Protein AF-A0A7Y2YI09-F1 (afdb_monomer_lite)

Sequence (186 aa):
EEIEKLNAEQFFNEHELETIDKLSNLILPPNENGGPTEAGVPDFVEFMAKDIPELQTTLRGGLMWLDHKSNTDFGTEFKVTEEASQKEILDTIAFYDTEIPMDDHPLEVQFFNLMRNLTLTGYYTSKVGIKDLGYQGNMPNIWDGVPQEVLDQHGMAYEEEWLAKCVDQSQRAVIAEWDENGNLLT

Secondary structure (DSSP, 8-state):
-HHHHHHH---S-HHHHHHHHHHHHHHS--BTTB-TTTTTHHHHHHHHHHH-TTHHHHHHHHHHHHHHHHHHHHSS-GGGS-HHHHHHHHHTTS---TTS-GGGS-HHHHHHHHHHHHHHHHHHHSHHHHHHTT---S------SS-HHHHHHTT----HHHHTTS--TTTTTSPP-B-TTS-B--

pLDDT: mean 93.96, std 6.51, range [68.06, 98.81]

Radius of gyration: 26.67 Å; chains: 1; bounding box: 58×48×64 Å

Structure (mmCIF, N/CA/C/O backbone):
data_AF-A0A7Y2YI09-F1
#
_entry.id   AF-A0A7Y2YI09-F1
#
loop_
_atom_site.group_PDB
_atom_site.id
_atom_site.type_symbol
_atom_site.label_atom_id
_atom_site.label_alt_id
_atom_site.label_comp_id
_atom_site.label_asym_id
_atom_site.label_entity_id
_atom_site.label_seq_id
_atom_site.pdbx_PDB_ins_code
_atom_site.Cartn_x
_atom_site.Cartn_y
_atom_site.Cartn_z
_atom_site.occupancy
_atom_site.B_iso_or_equiv
_atom_site.auth_seq_id
_atom_site.auth_comp_id
_atom_site.auth_asym_id
_atom_site.auth_atom_id
_atom_site.pdbx_PDB_model_num
ATOM 1 N N . GLU A 1 1 ? 5.929 -24.388 -2.609 1.00 79.44 1 GLU A N 1
ATOM 2 C CA . GLU A 1 1 ? 5.686 -24.833 -1.226 1.00 79.44 1 GLU A CA 1
ATOM 3 C C . GLU A 1 1 ? 5.307 -23.683 -0.293 1.00 79.44 1 GLU A C 1
ATOM 5 O O . GLU A 1 1 ? 4.140 -23.586 0.052 1.00 79.44 1 GLU A O 1
ATOM 10 N N . GLU A 1 2 ? 6.214 -22.771 0.073 1.00 84.56 2 GLU A N 1
ATOM 11 C CA . GLU A 1 2 ? 5.904 -21.706 1.053 1.00 84.56 2 GLU A CA 1
ATOM 12 C C . GLU A 1 2 ? 4.864 -20.685 0.554 1.00 84.56 2 GLU A C 1
ATOM 14 O O . GLU A 1 2 ? 3.859 -20.454 1.219 1.00 84.56 2 GLU A O 1
ATOM 19 N N . ILE A 1 3 ? 5.012 -20.182 -0.676 1.00 86.94 3 ILE A N 1
ATOM 20 C CA . ILE A 1 3 ? 4.024 -19.283 -1.308 1.00 86.94 3 ILE A CA 1
ATOM 21 C C . ILE A 1 3 ? 2.645 -19.952 -1.441 1.00 86.94 3 ILE A C 1
ATOM 23 O O . ILE A 1 3 ? 1.616 -19.321 -1.221 1.00 86.94 3 ILE A O 1
ATOM 27 N N . GLU A 1 4 ? 2.604 -21.241 -1.787 1.00 89.12 4 GLU A N 1
ATOM 28 C CA . GLU A 1 4 ? 1.342 -21.985 -1.919 1.00 89.12 4 GLU A CA 1
ATOM 29 C C . GLU A 1 4 ? 0.636 -22.125 -0.571 1.00 89.12 4 GLU A C 1
ATOM 31 O O . GLU A 1 4 ? -0.587 -22.028 -0.510 1.00 89.12 4 GLU A O 1
ATOM 36 N N . LYS A 1 5 ? 1.405 -22.300 0.510 1.00 88.56 5 LYS A N 1
ATOM 37 C CA . LYS A 1 5 ? 0.875 -22.328 1.870 1.00 88.56 5 LYS A CA 1
ATOM 38 C C . LYS A 1 5 ? 0.266 -20.978 2.255 1.00 88.56 5 LYS A C 1
ATOM 40 O O . LYS A 1 5 ? -0.875 -20.950 2.701 1.00 88.56 5 LYS A O 1
ATOM 45 N N . LEU A 1 6 ? 0.976 -19.872 2.020 1.00 88.38 6 LEU A N 1
ATOM 46 C CA . LEU A 1 6 ? 0.465 -18.525 2.311 1.00 88.38 6 LEU A CA 1
ATOM 47 C C . LEU A 1 6 ? -0.800 -18.200 1.501 1.00 88.38 6 LEU A C 1
ATOM 49 O O . LEU A 1 6 ? -1.733 -17.592 2.018 1.00 88.38 6 LEU A O 1
ATOM 53 N N . ASN A 1 7 ? -0.872 -18.645 0.246 1.00 88.12 7 ASN A N 1
ATOM 54 C CA . ASN A 1 7 ? -2.056 -18.449 -0.594 1.00 88.12 7 ASN A CA 1
ATOM 55 C C . ASN A 1 7 ? -3.259 -19.310 -0.175 1.00 88.12 7 ASN A C 1
ATOM 57 O O . ASN A 1 7 ? -4.384 -18.988 -0.546 1.00 88.12 7 ASN A O 1
ATOM 61 N N . ALA A 1 8 ? -3.043 -20.394 0.576 1.00 90.62 8 ALA A N 1
ATOM 62 C CA . ALA A 1 8 ? -4.117 -21.242 1.093 1.00 90.62 8 ALA A CA 1
ATOM 63 C C . ALA A 1 8 ? -4.739 -20.705 2.394 1.00 90.62 8 ALA A C 1
ATOM 65 O O . ALA A 1 8 ? -5.827 -21.137 2.780 1.00 90.62 8 ALA A O 1
ATOM 66 N N . GLU A 1 9 ? -4.054 -19.789 3.075 1.00 91.50 9 GLU A N 1
ATOM 67 C CA . GLU A 1 9 ? -4.516 -19.149 4.302 1.00 91.50 9 GLU A CA 1
ATOM 68 C C . GLU A 1 9 ? -5.149 -17.785 3.984 1.00 91.50 9 GLU A C 1
ATOM 70 O O . GLU A 1 9 ? -4.694 -17.065 3.092 1.00 91.50 9 GLU A O 1
ATOM 75 N N . GLN A 1 10 ? -6.196 -17.429 4.730 1.00 95.25 10 GLN A N 1
ATOM 76 C CA . GLN A 1 10 ? -6.829 -16.113 4.680 1.00 95.25 10 GLN A CA 1
ATOM 77 C C . GLN A 1 10 ? -6.668 -15.449 6.044 1.00 95.25 10 GLN A C 1
ATOM 79 O O . GLN A 1 10 ? -7.155 -15.975 7.050 1.00 95.25 10 GLN A O 1
ATOM 84 N N . PHE A 1 11 ? -5.973 -14.315 6.078 1.00 97.62 11 PHE A N 1
ATOM 85 C CA . PHE A 1 11 ? -5.784 -13.550 7.298 1.00 97.62 11 PHE A CA 1
ATOM 86 C C . PHE A 1 11 ? -6.918 -12.546 7.488 1.00 97.62 11 PHE A C 1
ATOM 88 O O . PHE A 1 11 ? -7.591 -12.618 8.516 1.00 97.62 11 PHE A O 1
ATOM 95 N N . PHE A 1 12 ? -7.155 -11.648 6.529 1.00 98.31 12 PHE A N 1
ATOM 96 C CA . PHE A 1 12 ? -8.224 -10.652 6.589 1.00 98.31 12 PHE A CA 1
ATOM 97 C C . PHE A 1 12 ? -9.568 -11.210 6.116 1.00 98.31 12 PHE A C 1
ATOM 99 O O . PHE A 1 12 ? -9.657 -11.934 5.123 1.00 98.31 12 PHE A O 1
ATOM 106 N N . ASN A 1 13 ? -10.644 -10.846 6.808 1.00 98.00 13 ASN A N 1
ATOM 107 C CA . ASN A 1 13 ? -12.002 -11.129 6.349 1.00 98.00 13 ASN A CA 1
ATOM 108 C C . ASN A 1 13 ? -12.451 -10.149 5.243 1.00 98.00 13 ASN A C 1
ATOM 110 O O . ASN A 1 13 ? -11.777 -9.164 4.955 1.00 98.00 13 ASN A O 1
ATOM 114 N N . GLU A 1 14 ? -13.609 -10.411 4.632 1.00 98.00 14 GLU A N 1
ATOM 115 C CA . GLU A 1 14 ? -14.155 -9.594 3.535 1.00 98.00 14 GLU A CA 1
ATOM 116 C C . GLU A 1 14 ? -14.319 -8.115 3.912 1.00 98.00 14 GLU A C 1
ATOM 118 O O . GLU A 1 14 ? -13.914 -7.237 3.157 1.00 98.00 14 GLU A O 1
ATOM 123 N N . HIS A 1 15 ? -14.830 -7.824 5.112 1.00 98.19 15 HIS A N 1
ATOM 124 C CA . HIS A 1 15 ? -14.961 -6.448 5.582 1.00 98.19 15 HIS A CA 1
ATOM 125 C C . HIS A 1 15 ? -13.585 -5.774 5.723 1.00 98.19 15 HIS A C 1
ATOM 127 O O . HIS A 1 15 ? -13.420 -4.638 5.287 1.00 98.19 15 HIS A O 1
ATOM 133 N N . GLU A 1 16 ? -12.600 -6.461 6.310 1.00 98.69 16 GLU A N 1
ATOM 134 C CA . GLU A 1 16 ? -11.238 -5.938 6.482 1.00 98.69 16 GLU A CA 1
ATOM 135 C C . GLU A 1 16 ? -10.578 -5.632 5.125 1.00 98.69 16 GLU A C 1
ATOM 137 O O . GLU A 1 16 ? -9.974 -4.572 4.972 1.00 98.69 16 GLU A O 1
ATOM 142 N N . LEU A 1 17 ? -10.745 -6.508 4.126 1.00 98.62 17 LEU A N 1
ATOM 143 C CA . LEU A 1 17 ? -10.217 -6.309 2.771 1.00 98.62 17 LEU A CA 1
ATOM 144 C C . LEU A 1 17 ? -10.867 -5.118 2.054 1.00 98.62 17 LEU A C 1
ATOM 146 O O . LEU A 1 17 ? -10.164 -4.322 1.436 1.00 98.62 17 LEU A O 1
ATOM 150 N N . GLU A 1 18 ? -12.184 -4.948 2.172 1.00 98.62 18 GLU A N 1
ATOM 151 C CA . GLU A 1 18 ? -12.886 -3.781 1.620 1.00 98.62 18 GLU A CA 1
ATOM 152 C C . GLU A 1 18 ? -12.456 -2.473 2.302 1.00 98.62 18 GLU A C 1
ATOM 154 O O . GLU A 1 18 ? -12.296 -1.441 1.647 1.00 98.62 18 GLU A O 1
ATOM 159 N N . THR A 1 19 ? -12.237 -2.505 3.619 1.00 98.75 19 THR A N 1
ATOM 160 C CA . THR A 1 19 ? -11.718 -1.354 4.367 1.00 98.75 19 THR A CA 1
ATOM 161 C C . THR A 1 19 ? -10.284 -1.023 3.946 1.00 98.75 19 THR A C 1
ATOM 163 O O . THR A 1 19 ? -9.972 0.154 3.764 1.00 98.75 19 THR A O 1
ATOM 166 N N . ILE A 1 20 ? -9.428 -2.031 3.730 1.00 98.81 20 ILE A N 1
ATOM 167 C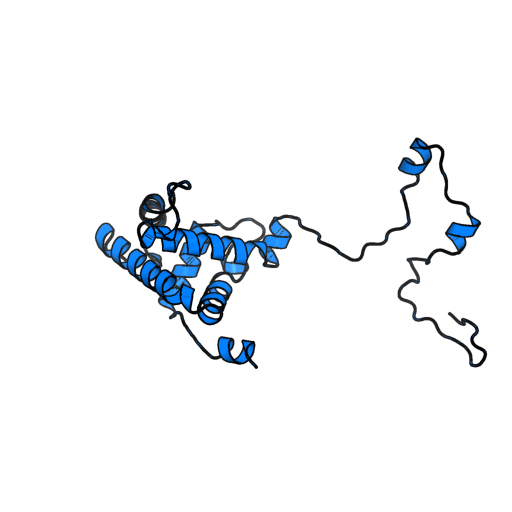 CA . ILE A 1 20 ? -8.074 -1.853 3.180 1.00 98.81 20 ILE A CA 1
ATOM 168 C C . ILE A 1 20 ? -8.141 -1.214 1.792 1.00 98.81 20 ILE A C 1
ATOM 170 O O . ILE A 1 20 ? -7.451 -0.227 1.557 1.00 98.81 20 ILE A O 1
ATOM 174 N N . ASP A 1 21 ? -8.991 -1.721 0.897 1.00 98.75 21 ASP A N 1
ATOM 175 C CA . ASP A 1 21 ? -9.167 -1.170 -0.448 1.00 98.75 21 ASP A CA 1
ATOM 176 C C . ASP A 1 21 ? -9.571 0.309 -0.405 1.00 98.75 21 ASP A C 1
ATOM 178 O O . ASP A 1 21 ? -8.913 1.169 -1.004 1.00 98.75 21 ASP A O 1
ATOM 182 N N . LYS A 1 22 ? -10.589 0.641 0.396 1.00 98.62 22 LYS A N 1
ATOM 183 C CA . LYS A 1 22 ? -11.033 2.025 0.573 1.00 98.62 22 LYS A CA 1
ATOM 184 C C . LYS A 1 22 ? -9.926 2.908 1.153 1.00 98.62 22 LYS A C 1
ATOM 186 O O . LYS A 1 22 ? -9.683 3.997 0.633 1.00 98.62 22 LYS A O 1
ATOM 191 N N . LEU A 1 23 ? -9.240 2.445 2.200 1.00 98.75 23 LEU A N 1
ATOM 192 C CA . LEU A 1 23 ? -8.158 3.177 2.859 1.00 98.75 23 LEU A CA 1
ATOM 193 C C . LEU A 1 23 ? -6.981 3.426 1.911 1.00 98.75 23 LEU A C 1
ATOM 195 O O . LEU A 1 23 ? -6.474 4.546 1.847 1.00 98.75 23 LEU A O 1
ATOM 199 N N . SER A 1 24 ? -6.566 2.420 1.144 1.00 98.75 24 SER A N 1
ATOM 200 C CA . SER A 1 24 ? -5.474 2.550 0.184 1.00 98.75 24 SER A CA 1
ATOM 201 C C . SER A 1 24 ? -5.788 3.605 -0.879 1.00 98.75 24 SER A C 1
ATOM 203 O O . SER A 1 24 ? -4.934 4.446 -1.151 1.00 98.75 24 SER A O 1
ATOM 205 N N . ASN A 1 25 ? -7.018 3.648 -1.402 1.00 98.56 25 ASN A N 1
ATOM 206 C CA . ASN A 1 25 ? -7.451 4.689 -2.346 1.00 98.56 25 ASN A CA 1
ATOM 207 C C . ASN A 1 25 ? -7.532 6.094 -1.729 1.00 98.56 25 ASN A C 1
ATOM 209 O O . ASN A 1 25 ? -7.373 7.083 -2.439 1.00 98.56 25 ASN A O 1
ATOM 213 N N . LEU A 1 26 ? -7.772 6.216 -0.421 1.00 98.38 26 LEU A N 1
ATOM 214 C CA . LEU A 1 26 ? -7.704 7.510 0.270 1.00 98.38 26 LEU A CA 1
ATOM 215 C C . LEU A 1 26 ? -6.255 7.974 0.464 1.00 98.38 26 LEU A C 1
ATOM 217 O O . LEU A 1 26 ? -5.974 9.165 0.346 1.00 98.38 26 LEU A O 1
ATOM 221 N N . ILE A 1 27 ? -5.343 7.038 0.745 1.00 98.38 27 ILE A N 1
ATOM 222 C CA . ILE A 1 27 ? -3.905 7.303 0.891 1.00 98.38 27 ILE A CA 1
ATOM 223 C C . ILE A 1 27 ? -3.288 7.713 -0.451 1.00 98.38 27 ILE A C 1
ATOM 225 O O . ILE A 1 27 ? -2.501 8.660 -0.503 1.00 98.38 27 ILE A O 1
ATOM 229 N N . LEU A 1 28 ? -3.631 7.000 -1.524 1.00 98.06 28 LEU A N 1
ATOM 230 C CA . LEU A 1 28 ? -3.173 7.267 -2.882 1.00 98.06 28 LEU A CA 1
ATOM 231 C C . LEU A 1 28 ? -4.379 7.267 -3.837 1.00 98.06 28 LEU A C 1
ATOM 233 O O . LEU A 1 28 ? -4.767 6.203 -4.324 1.00 98.06 28 LEU A O 1
ATOM 237 N N . PRO A 1 29 ? -4.973 8.444 -4.110 1.00 97.50 29 PRO A N 1
ATOM 238 C CA . PRO A 1 29 ? -6.104 8.557 -5.024 1.00 97.50 29 PRO A CA 1
ATOM 239 C C . PRO A 1 29 ? -5.779 8.035 -6.434 1.00 97.50 29 PRO A C 1
ATOM 241 O O . PRO A 1 29 ? -4.702 8.349 -6.951 1.00 97.50 29 PRO A O 1
ATOM 244 N N . PRO A 1 30 ? -6.700 7.293 -7.081 1.00 96.44 30 PRO A N 1
ATOM 245 C CA . PRO A 1 30 ? -6.527 6.829 -8.455 1.00 96.44 30 PRO A CA 1
ATOM 246 C C . PRO A 1 30 ? -6.284 7.963 -9.449 1.00 96.44 30 PRO A C 1
ATOM 248 O O . PRO A 1 30 ? -6.833 9.062 -9.320 1.00 96.44 30 PRO A O 1
ATOM 251 N N . ASN A 1 31 ? -5.520 7.663 -10.495 1.00 95.19 31 ASN A N 1
ATOM 252 C CA . ASN A 1 31 ? -5.292 8.559 -11.622 1.00 95.19 31 ASN A CA 1
ATOM 253 C C . ASN A 1 31 ? -5.616 7.870 -12.962 1.00 95.19 31 ASN A C 1
ATOM 255 O O . ASN A 1 31 ? -6.251 6.818 -13.005 1.00 95.19 31 ASN A O 1
ATOM 259 N N . GLU A 1 32 ? -5.206 8.473 -14.081 1.00 95.62 32 GLU A N 1
ATOM 260 C CA . GLU A 1 32 ? -5.457 7.940 -15.428 1.00 95.62 32 GLU A CA 1
ATOM 261 C C . GLU A 1 32 ? -4.815 6.568 -15.706 1.00 95.62 32 GLU A C 1
ATOM 263 O O . GLU A 1 32 ? -5.266 5.843 -16.596 1.00 95.62 32 GLU A O 1
ATOM 268 N N . ASN A 1 33 ? -3.774 6.195 -14.958 1.00 93.81 33 ASN A N 1
ATOM 269 C CA . ASN A 1 33 ? -3.105 4.902 -15.065 1.00 93.81 33 ASN A CA 1
ATOM 270 C C . ASN A 1 33 ? -3.762 3.819 -14.199 1.00 93.81 33 ASN A C 1
ATOM 272 O O . ASN A 1 33 ? -3.581 2.638 -14.503 1.00 93.81 33 ASN A O 1
ATOM 276 N N . GLY A 1 34 ? -4.539 4.216 -13.189 1.00 96.56 34 GLY A N 1
ATOM 277 C CA . GLY A 1 34 ? -5.197 3.358 -12.205 1.00 96.56 34 GLY A CA 1
ATOM 278 C C . GLY A 1 34 ? -4.942 3.843 -10.777 1.00 96.56 34 GLY A C 1
ATOM 279 O O . GLY A 1 34 ? -4.316 4.880 -10.560 1.00 96.56 34 GLY A O 1
ATOM 280 N N . GLY A 1 35 ? -5.439 3.101 -9.794 1.00 97.75 35 GLY A N 1
ATOM 281 C CA . GLY A 1 35 ? -5.188 3.328 -8.378 1.00 97.75 35 GLY A CA 1
ATOM 282 C C . GLY A 1 35 ? -4.726 2.062 -7.652 1.00 97.75 35 GLY A C 1
ATOM 283 O O . GLY A 1 35 ? -4.385 1.052 -8.277 1.00 97.75 35 GLY A O 1
ATOM 284 N N . PRO A 1 36 ? -4.685 2.108 -6.311 1.00 98.50 36 PRO A N 1
ATOM 285 C CA . PRO A 1 36 ? -4.320 0.972 -5.469 1.00 98.50 36 PRO A CA 1
ATOM 286 C C . PRO A 1 36 ? -5.153 -0.291 -5.715 1.00 98.50 36 PRO A C 1
ATOM 288 O O . PRO A 1 36 ? -4.595 -1.389 -5.697 1.00 98.50 36 PRO A O 1
ATOM 291 N N . THR A 1 37 ? -6.451 -0.152 -6.000 1.00 98.12 37 THR A N 1
ATOM 292 C CA . THR A 1 37 ? -7.326 -1.290 -6.324 1.00 98.12 37 THR A CA 1
ATOM 293 C C . THR A 1 37 ? -6.860 -1.999 -7.591 1.00 98.12 37 THR A C 1
ATOM 295 O O . THR A 1 37 ? -6.604 -3.200 -7.572 1.00 98.12 37 THR A O 1
ATOM 298 N N . GLU A 1 38 ? -6.677 -1.265 -8.693 1.00 98.19 38 GLU A N 1
ATOM 299 C CA . GLU A 1 38 ? -6.223 -1.836 -9.967 1.00 98.19 38 GLU A CA 1
ATOM 300 C C . GLU A 1 38 ? -4.790 -2.377 -9.886 1.00 98.19 38 GLU A C 1
ATOM 302 O O . GLU A 1 38 ? -4.419 -3.281 -10.637 1.00 98.19 38 GLU A O 1
ATOM 307 N N . ALA A 1 39 ? -3.983 -1.832 -8.974 1.00 98.19 39 ALA A N 1
ATOM 308 C CA . ALA A 1 39 ? -2.639 -2.307 -8.676 1.00 98.19 39 ALA A CA 1
ATOM 309 C C . ALA A 1 39 ? -2.608 -3.601 -7.837 1.00 98.19 39 ALA A C 1
ATOM 311 O O . ALA A 1 39 ? -1.532 -4.183 -7.691 1.00 98.19 39 ALA A O 1
ATOM 312 N N . GLY A 1 40 ? -3.745 -4.064 -7.302 1.00 98.31 40 GLY A N 1
ATOM 313 C CA . GLY A 1 40 ? -3.819 -5.254 -6.446 1.00 98.31 40 GLY A CA 1
ATOM 314 C C . GLY A 1 40 ? -3.264 -5.029 -5.036 1.00 98.31 40 GLY A C 1
ATOM 315 O O . GLY A 1 40 ? -2.773 -5.964 -4.406 1.00 98.31 40 GLY A O 1
ATOM 316 N N . VAL A 1 41 ? -3.307 -3.791 -4.534 1.00 98.69 41 VAL A N 1
ATOM 317 C CA . VAL A 1 41 ? -2.783 -3.447 -3.202 1.00 98.69 41 VAL A CA 1
ATOM 318 C C . VAL A 1 41 ? -3.475 -4.211 -2.063 1.00 98.69 41 VAL A C 1
ATOM 320 O O . VAL A 1 41 ? -2.750 -4.664 -1.179 1.00 98.69 41 VAL A O 1
ATOM 323 N N . PRO A 1 42 ? -4.809 -4.420 -2.043 1.00 98.38 42 PRO A N 1
ATOM 324 C CA . PRO A 1 42 ? -5.445 -5.190 -0.969 1.00 98.38 42 PRO A CA 1
ATOM 325 C C . PRO A 1 42 ? -4.908 -6.622 -0.862 1.00 98.38 42 PRO A C 1
ATOM 327 O O . PRO A 1 42 ? -4.547 -7.067 0.228 1.00 98.38 42 PRO A O 1
ATOM 330 N N . ASP A 1 43 ? -4.754 -7.302 -2.001 1.00 97.81 43 ASP A N 1
ATOM 331 C CA . ASP A 1 43 ? -4.189 -8.654 -2.067 1.00 97.81 43 ASP A CA 1
ATOM 332 C C . ASP A 1 43 ? -2.718 -8.670 -1.634 1.00 97.81 43 ASP A C 1
ATOM 334 O O . ASP A 1 43 ? -2.271 -9.588 -0.946 1.00 97.81 43 ASP A O 1
ATOM 338 N N . PHE A 1 44 ? -1.960 -7.631 -1.997 1.00 98.38 44 PHE A N 1
ATOM 339 C CA . PHE A 1 44 ? -0.588 -7.450 -1.532 1.00 98.38 44 PHE A CA 1
ATOM 340 C C . PHE A 1 44 ? -0.520 -7.281 -0.008 1.00 98.38 44 PHE A C 1
ATOM 342 O O . PHE A 1 44 ? 0.300 -7.928 0.636 1.00 98.38 44 PHE A O 1
ATOM 349 N N . VAL A 1 45 ? -1.387 -6.463 0.595 1.00 98.62 45 VAL A N 1
ATOM 350 C CA . VAL A 1 45 ? -1.432 -6.268 2.056 1.00 98.62 45 VAL A CA 1
ATOM 351 C C . VAL A 1 45 ? -1.794 -7.572 2.775 1.00 98.62 45 VAL A C 1
ATOM 353 O O . VAL A 1 45 ? -1.145 -7.921 3.760 1.00 98.62 45 VAL A O 1
ATOM 356 N N . GLU A 1 46 ? -2.773 -8.321 2.262 1.00 98.31 46 GLU A N 1
ATOM 357 C CA . GLU A 1 46 ? -3.127 -9.665 2.742 1.00 98.31 46 GLU A CA 1
ATOM 358 C C . GLU A 1 46 ? -1.935 -10.625 2.663 1.00 98.31 46 GLU A C 1
ATOM 360 O O . GLU A 1 46 ? -1.629 -11.322 3.631 1.00 98.31 46 GLU A O 1
ATOM 365 N N . PHE A 1 47 ? -1.218 -10.642 1.538 1.00 97.69 47 PHE A N 1
ATOM 366 C CA . PHE A 1 47 ? -0.010 -11.449 1.387 1.00 97.69 47 PHE A CA 1
ATOM 367 C C . PHE A 1 47 ? 1.062 -11.061 2.415 1.00 97.69 47 PHE A C 1
ATOM 369 O O . PHE A 1 47 ? 1.572 -11.931 3.119 1.00 97.69 47 PHE A O 1
ATOM 376 N N . MET A 1 48 ? 1.358 -9.766 2.559 1.00 98.00 48 MET A N 1
ATOM 377 C CA . MET A 1 48 ? 2.379 -9.270 3.487 1.00 98.00 48 MET A CA 1
ATOM 378 C C . MET A 1 48 ? 2.040 -9.567 4.950 1.00 98.00 48 MET A C 1
ATOM 380 O O . MET A 1 48 ? 2.934 -9.886 5.728 1.00 98.00 48 MET A O 1
ATOM 384 N N . ALA A 1 49 ? 0.762 -9.511 5.335 1.00 97.88 49 ALA A N 1
ATOM 385 C CA . ALA A 1 49 ? 0.329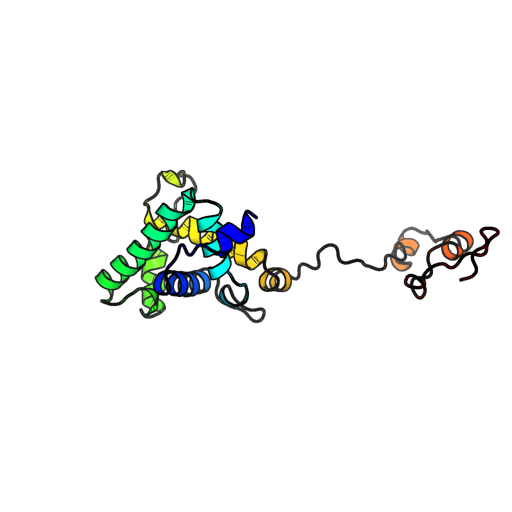 -9.877 6.683 1.00 97.88 49 ALA A CA 1
ATOM 386 C C . ALA A 1 49 ? 0.547 -11.369 6.990 1.00 97.88 49 ALA A C 1
ATOM 388 O O . ALA A 1 49 ? 0.734 -11.742 8.149 1.00 97.88 49 ALA A O 1
ATOM 389 N N . LYS A 1 50 ? 0.524 -12.235 5.972 1.00 97.00 50 LYS A N 1
ATOM 390 C CA . LYS A 1 50 ? 0.797 -13.671 6.119 1.00 97.00 50 LYS A CA 1
ATOM 391 C C . LYS A 1 50 ? 2.291 -13.982 6.088 1.00 97.00 50 LYS A C 1
ATOM 393 O O . LYS A 1 50 ? 2.746 -14.807 6.874 1.00 97.00 50 LYS A O 1
ATOM 398 N N . ASP A 1 51 ? 3.032 -13.318 5.205 1.00 96.94 51 ASP A N 1
ATOM 399 C CA . ASP A 1 51 ? 4.481 -13.489 5.049 1.00 96.94 51 ASP A CA 1
ATOM 400 C C . ASP A 1 51 ? 5.268 -12.910 6.239 1.00 96.94 51 ASP A C 1
ATOM 402 O O . ASP A 1 51 ? 6.277 -13.473 6.654 1.00 96.94 51 ASP A O 1
ATOM 406 N N . ILE A 1 52 ? 4.764 -11.826 6.845 1.00 96.88 52 ILE A N 1
ATOM 407 C CA . ILE A 1 52 ? 5.362 -11.159 8.010 1.00 96.88 52 ILE A CA 1
ATOM 408 C C . ILE A 1 52 ? 4.328 -11.092 9.150 1.00 96.88 52 ILE A C 1
ATOM 410 O O . ILE A 1 52 ? 3.646 -10.072 9.323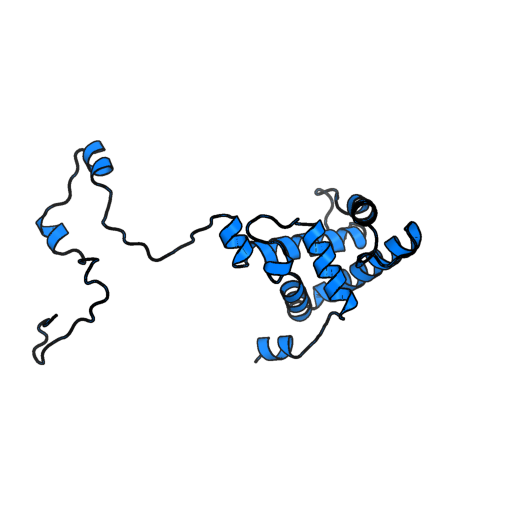 1.00 96.88 52 ILE A O 1
ATOM 414 N N . PRO A 1 53 ? 4.179 -12.170 9.947 1.00 96.25 53 PRO A N 1
ATOM 415 C CA . PRO A 1 53 ? 3.172 -12.256 11.006 1.00 96.25 53 PRO A CA 1
ATOM 416 C C . PRO A 1 53 ? 3.249 -11.139 12.056 1.00 96.25 53 PRO A C 1
ATOM 418 O O . PRO A 1 53 ? 2.244 -10.812 12.684 1.00 96.25 53 PRO A O 1
ATOM 421 N N . GLU A 1 54 ? 4.410 -10.512 12.246 1.00 97.75 54 GLU A N 1
ATOM 422 C CA . GLU A 1 54 ? 4.600 -9.382 13.159 1.00 97.75 54 GLU A CA 1
ATOM 423 C C . GLU A 1 54 ? 3.725 -8.171 12.789 1.00 97.75 54 GLU A C 1
ATOM 425 O O . GLU A 1 54 ? 3.335 -7.402 13.669 1.00 97.75 54 GLU A O 1
ATOM 430 N N . LEU A 1 55 ? 3.352 -8.023 11.511 1.00 98.12 55 LEU A N 1
ATOM 431 C CA . LEU A 1 55 ? 2.488 -6.936 11.039 1.00 98.12 55 LEU A CA 1
ATOM 432 C C . LEU A 1 55 ? 1.017 -7.130 11.437 1.00 98.12 55 LEU A C 1
ATOM 434 O O . LEU A 1 55 ? 0.267 -6.157 11.535 1.00 98.12 55 LEU A O 1
ATOM 438 N N . GLN A 1 56 ? 0.593 -8.374 11.680 1.00 98.19 56 GLN A N 1
ATOM 439 C CA . GLN A 1 56 ? -0.814 -8.753 11.855 1.00 98.19 56 GLN A CA 1
ATOM 440 C C . GLN A 1 56 ? -1.511 -7.984 12.977 1.00 98.19 56 GLN A C 1
ATOM 442 O O . GLN A 1 56 ? -2.647 -7.534 12.810 1.00 98.19 56 GLN A O 1
ATOM 447 N N . THR A 1 57 ? -0.830 -7.823 14.116 1.00 98.19 57 THR A N 1
ATOM 448 C CA . THR A 1 57 ? -1.392 -7.148 15.295 1.00 98.19 57 THR A CA 1
ATOM 449 C C . THR A 1 57 ? -1.683 -5.680 14.998 1.00 98.19 57 THR A C 1
ATOM 451 O O . THR A 1 57 ? -2.785 -5.207 15.271 1.00 98.19 57 THR A O 1
ATOM 454 N N . THR A 1 58 ? -0.723 -4.976 14.396 1.00 98.50 58 THR A N 1
ATOM 455 C CA . THR A 1 58 ? -0.857 -3.556 14.050 1.00 98.50 58 THR A CA 1
ATOM 456 C C . THR A 1 58 ? -1.923 -3.346 12.979 1.00 98.50 58 THR A C 1
ATOM 458 O O . THR A 1 58 ? -2.762 -2.457 13.119 1.00 98.50 58 THR A O 1
ATOM 461 N N . LEU A 1 59 ? -1.946 -4.192 11.943 1.00 98.69 59 LEU A N 1
ATOM 462 C CA . LEU A 1 59 ? -2.920 -4.095 10.854 1.00 98.69 59 LEU A CA 1
ATOM 463 C C . LEU A 1 59 ? -4.353 -4.318 11.347 1.00 98.69 59 LEU A C 1
ATOM 465 O O . LEU A 1 59 ? -5.204 -3.447 11.174 1.00 98.69 59 LEU A O 1
ATOM 469 N N . ARG A 1 60 ? -4.627 -5.444 12.017 1.00 98.44 60 ARG A N 1
ATOM 470 C CA . ARG A 1 60 ? -5.978 -5.736 12.518 1.00 98.44 60 ARG A CA 1
ATOM 471 C C . ARG A 1 60 ? -6.412 -4.749 13.600 1.00 98.44 60 ARG A C 1
ATOM 473 O O . ARG A 1 60 ? -7.554 -4.297 13.586 1.00 98.44 60 ARG A O 1
ATOM 480 N N . GLY A 1 61 ? -5.508 -4.389 14.513 1.00 98.56 61 GLY A N 1
ATOM 481 C CA . GLY A 1 61 ? -5.791 -3.412 15.563 1.00 98.56 61 GLY A CA 1
ATOM 482 C C . GLY A 1 61 ? -6.200 -2.050 15.001 1.00 98.56 61 GLY A C 1
ATOM 483 O O . GLY A 1 61 ? -7.159 -1.448 15.480 1.00 98.56 61 GLY A O 1
ATOM 484 N N . GLY A 1 62 ? -5.529 -1.590 13.946 1.00 98.62 62 GLY A N 1
ATOM 485 C CA . GLY A 1 62 ? -5.860 -0.329 13.296 1.00 98.62 62 GLY A CA 1
ATOM 486 C C . GLY A 1 62 ? -7.139 -0.348 12.463 1.00 98.62 62 GLY A C 1
ATOM 487 O O . GLY A 1 62 ? -7.895 0.621 12.506 1.00 98.62 62 GLY A O 1
ATOM 488 N N . LEU A 1 63 ? -7.446 -1.458 11.781 1.00 98.75 63 LEU A N 1
ATOM 489 C CA . LEU A 1 63 ? -8.740 -1.629 11.105 1.00 98.75 63 LEU A CA 1
ATOM 490 C C . LEU A 1 63 ? -9.897 -1.578 12.112 1.00 98.75 63 LEU A C 1
ATOM 492 O O . LEU A 1 63 ? -10.851 -0.828 11.922 1.00 98.75 63 LEU A O 1
ATOM 496 N N . MET A 1 64 ? -9.764 -2.281 13.243 1.00 98.56 64 MET A N 1
ATOM 497 C CA . MET A 1 64 ? -10.738 -2.203 14.338 1.00 98.56 64 MET A CA 1
ATOM 498 C C . MET A 1 64 ? -10.870 -0.781 14.898 1.00 98.56 64 MET A C 1
ATOM 500 O O . MET A 1 64 ? -11.975 -0.346 15.230 1.00 98.56 64 MET A O 1
ATOM 504 N N . TRP A 1 65 ? -9.756 -0.055 15.021 1.00 98.69 65 TRP A N 1
ATOM 505 C CA . TRP A 1 65 ? -9.766 1.332 15.476 1.00 98.69 65 TRP A CA 1
ATOM 506 C C . TRP A 1 65 ? -10.514 2.246 14.500 1.00 98.69 65 TRP A C 1
ATOM 508 O O . TRP A 1 65 ? -11.323 3.052 14.957 1.00 98.69 65 TRP A O 1
ATOM 518 N N . LEU A 1 66 ? -10.316 2.093 13.184 1.00 98.56 66 LEU A N 1
ATOM 519 C CA . LEU A 1 66 ? -11.008 2.895 12.169 1.00 98.56 66 LEU A CA 1
ATOM 520 C C . LEU A 1 66 ? -12.524 2.745 12.272 1.00 98.56 66 LEU A C 1
ATOM 522 O O . LEU A 1 66 ? -13.234 3.750 12.354 1.00 98.56 66 LEU A O 1
ATOM 526 N N . ASP A 1 67 ? -13.028 1.512 12.331 1.00 98.44 67 ASP A N 1
ATOM 527 C CA . ASP A 1 67 ? -14.467 1.288 12.466 1.00 98.44 67 ASP A CA 1
ATOM 528 C C . ASP A 1 67 ? -15.003 1.775 13.800 1.00 98.44 67 ASP A C 1
ATOM 530 O O . ASP A 1 67 ? -16.087 2.355 13.846 1.00 98.44 67 ASP A O 1
ATOM 534 N N . HIS A 1 68 ? -14.266 1.574 14.893 1.00 98.56 68 HIS A N 1
ATOM 535 C CA . HIS A 1 68 ? -14.690 2.072 16.196 1.00 98.56 68 HIS A CA 1
ATOM 536 C C . HIS A 1 68 ? -14.772 3.602 16.216 1.00 98.56 68 HIS A C 1
ATOM 538 O O . HIS A 1 68 ? -15.757 4.165 16.705 1.00 98.56 68 HIS A O 1
ATOM 544 N N . LYS A 1 69 ? -13.759 4.276 15.662 1.00 98.44 69 LYS A N 1
ATOM 545 C CA . LYS A 1 69 ? -13.696 5.733 15.575 1.00 98.44 69 LYS A CA 1
ATOM 546 C C . LYS A 1 69 ? -14.815 6.275 14.689 1.00 98.44 69 LYS A C 1
ATOM 548 O O . LYS A 1 69 ? -15.542 7.166 15.121 1.00 98.44 69 LYS A O 1
ATOM 553 N N . SER A 1 70 ? -15.034 5.668 13.523 1.00 98.56 70 SER A N 1
ATOM 554 C CA . SER A 1 70 ? -16.108 6.072 12.612 1.00 98.56 70 SER A CA 1
ATOM 555 C C . SER A 1 70 ? -17.503 5.840 13.196 1.00 98.56 70 SER A C 1
ATOM 557 O O . SER A 1 70 ? -18.366 6.715 13.125 1.00 98.56 70 SER A O 1
ATOM 559 N N . ASN A 1 71 ? -17.725 4.711 13.876 1.00 98.38 71 ASN A N 1
ATOM 560 C CA . ASN A 1 71 ? -18.996 4.451 14.551 1.00 98.38 71 ASN A CA 1
ATOM 561 C C . ASN A 1 71 ? -19.246 5.437 15.697 1.00 98.38 71 ASN A C 1
ATOM 563 O O . ASN A 1 71 ? -20.381 5.856 15.908 1.00 98.38 71 ASN A O 1
ATOM 567 N N . THR A 1 72 ? -18.200 5.814 16.431 1.00 98.38 72 THR A N 1
ATOM 568 C CA . THR A 1 72 ? -18.311 6.764 17.545 1.00 98.38 72 THR A CA 1
ATOM 569 C C . THR A 1 72 ? -18.642 8.171 17.055 1.00 98.38 72 THR A C 1
ATOM 571 O O . THR A 1 72 ? -19.513 8.824 17.630 1.00 98.38 72 THR A O 1
ATOM 574 N N . ASP A 1 73 ? -17.979 8.626 15.992 1.00 98.06 73 ASP A N 1
ATOM 575 C CA . ASP A 1 73 ? -18.107 10.001 15.507 1.00 98.06 73 ASP A CA 1
ATOM 576 C C . ASP A 1 73 ? -19.303 10.179 14.549 1.00 98.06 73 ASP A C 1
ATOM 578 O O . ASP A 1 73 ? -19.975 11.212 14.579 1.00 98.06 73 ASP A O 1
ATOM 582 N N . PHE A 1 74 ? -19.607 9.165 13.729 1.00 98.06 74 PHE A N 1
ATOM 583 C CA . PHE A 1 74 ? -20.567 9.252 12.617 1.00 98.06 74 PHE A CA 1
ATOM 584 C C . PHE A 1 74 ? -21.639 8.150 12.606 1.00 98.06 74 PHE A C 1
ATOM 586 O O . PHE A 1 74 ? -22.542 8.187 11.770 1.00 98.06 74 PHE A O 1
ATOM 593 N N . GLY A 1 75 ? -21.573 7.165 13.507 1.00 98.06 75 GLY A N 1
ATOM 594 C CA . GLY A 1 75 ? -22.575 6.095 13.614 1.00 98.06 75 GLY A CA 1
ATOM 595 C C . GLY A 1 75 ? -22.554 5.066 12.479 1.00 98.06 75 GLY A C 1
ATOM 596 O O . GLY A 1 75 ? -23.556 4.382 12.272 1.00 98.06 75 GLY A O 1
ATOM 597 N N . THR A 1 76 ? -21.457 4.978 11.721 1.00 98.06 76 THR A N 1
ATOM 598 C CA . THR A 1 76 ? -21.291 4.039 10.599 1.00 98.06 76 THR A CA 1
ATOM 599 C C . THR A 1 76 ? -19.895 3.407 10.596 1.00 98.06 76 THR A C 1
ATOM 601 O O . THR A 1 76 ? -18.962 3.961 11.171 1.00 98.06 76 THR A O 1
ATOM 604 N N . GLU A 1 77 ? -19.745 2.244 9.954 1.00 98.06 77 GLU A N 1
ATOM 605 C CA . GLU A 1 77 ? -18.435 1.627 9.679 1.00 98.06 77 GLU A CA 1
ATOM 606 C C . GLU A 1 77 ? -17.602 2.512 8.749 1.00 98.06 77 GLU A C 1
ATOM 608 O O . GLU A 1 77 ? -18.151 3.118 7.827 1.00 98.06 77 GLU A O 1
ATOM 613 N N . PHE A 1 78 ? -16.279 2.530 8.930 1.00 98.62 78 PHE A N 1
ATOM 614 C CA . PHE A 1 78 ? -15.391 3.456 8.226 1.00 98.62 78 PHE A CA 1
ATOM 615 C C . PHE A 1 78 ? -15.569 3.382 6.710 1.00 98.62 78 PHE A C 1
ATOM 617 O O . PHE A 1 78 ? -15.728 4.416 6.067 1.00 98.62 78 PHE A O 1
ATOM 624 N N . LYS A 1 79 ? -15.609 2.174 6.132 1.00 97.38 79 LYS A N 1
ATOM 625 C CA . LYS A 1 79 ? -15.666 1.971 4.673 1.00 97.38 79 LYS A CA 1
ATOM 626 C C . LYS A 1 79 ? -16.917 2.550 3.997 1.00 97.38 79 LYS A C 1
ATOM 628 O O . LYS A 1 79 ? -16.851 2.901 2.819 1.00 97.38 79 LYS A O 1
ATOM 633 N N . VAL A 1 80 ? -18.034 2.662 4.726 1.00 97.56 80 VAL A N 1
ATOM 634 C CA . VAL A 1 80 ? -19.316 3.179 4.205 1.00 97.56 80 VAL A CA 1
ATOM 635 C C . VAL A 1 80 ? -19.615 4.612 4.642 1.00 97.56 80 VAL A C 1
ATOM 637 O O . VAL A 1 80 ? -20.579 5.204 4.161 1.00 97.56 80 VAL A O 1
ATOM 640 N N . THR A 1 81 ? -18.818 5.176 5.550 1.00 97.81 81 THR A N 1
ATOM 641 C CA . THR A 1 81 ? -18.921 6.583 5.939 1.00 97.81 81 THR A CA 1
ATOM 642 C C . THR A 1 81 ? -18.549 7.497 4.764 1.00 97.81 81 THR A C 1
ATOM 644 O O . THR A 1 81 ? -17.735 7.143 3.910 1.00 97.81 81 THR A O 1
ATOM 647 N N . GLU A 1 82 ? -19.140 8.693 4.719 1.00 98.00 82 GLU A N 1
ATOM 648 C CA . GLU A 1 82 ? -18.832 9.720 3.719 1.00 98.00 82 GLU A CA 1
ATOM 649 C C . GLU A 1 82 ? -17.329 10.026 3.651 1.00 98.00 82 GLU A C 1
ATOM 651 O O . GLU A 1 82 ? -16.649 10.121 4.675 1.00 98.00 82 GLU A O 1
ATOM 656 N N . GLU A 1 83 ? -16.808 10.257 2.444 1.00 98.06 83 GLU A N 1
ATOM 657 C CA . GLU A 1 83 ? -15.368 10.453 2.224 1.00 98.06 83 GLU A CA 1
ATOM 658 C C . GLU A 1 83 ? -14.790 11.625 3.032 1.00 98.06 83 GLU A C 1
ATOM 660 O O . GLU A 1 83 ? -13.661 11.557 3.517 1.00 98.06 83 GLU A O 1
ATOM 665 N N . ALA A 1 84 ? -15.564 12.698 3.215 1.00 98.25 84 ALA A N 1
ATOM 666 C CA . ALA A 1 84 ? -15.143 13.835 4.030 1.00 98.25 84 ALA A CA 1
ATOM 667 C C . ALA A 1 84 ? -14.902 13.433 5.497 1.00 98.25 84 ALA A C 1
ATOM 669 O O . ALA A 1 84 ? -13.898 13.825 6.082 1.00 98.25 84 ALA A O 1
ATOM 670 N N . SER A 1 85 ? -15.781 12.602 6.057 1.00 98.38 85 SER A N 1
ATOM 671 C CA . SER A 1 85 ? -15.671 12.066 7.416 1.00 98.38 85 SER A CA 1
ATOM 672 C C . SER A 1 85 ? -14.559 11.022 7.536 1.00 98.38 85 SER A C 1
ATOM 674 O O . SER A 1 85 ? -13.844 10.999 8.533 1.00 98.38 85 SER A O 1
ATOM 676 N N . GLN A 1 86 ? -14.348 10.201 6.500 1.00 98.50 86 GLN A N 1
ATOM 677 C CA . GLN A 1 86 ? -13.187 9.308 6.430 1.00 98.50 86 GLN A CA 1
ATOM 678 C C . GLN A 1 86 ? -11.887 10.117 6.522 1.00 98.50 86 GLN A C 1
ATOM 680 O O . GLN A 1 86 ? -11.030 9.811 7.346 1.00 98.50 86 GLN A O 1
ATOM 685 N N . LYS A 1 87 ? -11.758 11.184 5.723 1.00 98.06 87 LYS A N 1
ATOM 686 C CA . LYS A 1 87 ? -10.590 12.076 5.752 1.00 98.06 87 LYS A CA 1
ATOM 687 C C . LYS A 1 87 ? -10.432 12.783 7.092 1.00 98.06 87 LYS A C 1
ATOM 689 O O . LYS A 1 87 ? -9.315 12.842 7.583 1.00 98.06 87 LYS A O 1
ATOM 694 N N . GLU A 1 88 ? -11.522 13.229 7.714 1.00 98.31 88 GLU A N 1
ATOM 695 C CA . GLU A 1 88 ? -11.481 13.837 9.049 1.00 98.31 88 GLU A CA 1
ATOM 696 C C . GLU A 1 88 ? -10.854 12.895 10.088 1.00 98.31 88 GLU A C 1
ATOM 698 O O . GLU A 1 88 ? -10.005 13.323 10.865 1.00 98.31 88 GLU A O 1
ATOM 703 N N . ILE A 1 89 ? -11.198 11.602 10.061 1.00 98.44 89 ILE A N 1
ATOM 704 C CA . ILE A 1 89 ? -10.564 10.591 10.921 1.00 98.44 89 ILE A CA 1
ATOM 705 C C . ILE A 1 89 ? -9.079 10.448 10.574 1.00 98.44 89 ILE A C 1
ATOM 707 O O . ILE A 1 89 ? -8.232 10.480 11.467 1.00 98.44 89 ILE A O 1
ATOM 711 N N . LEU A 1 90 ? -8.747 10.298 9.289 1.00 98.38 90 LEU A N 1
ATOM 712 C CA . LEU A 1 90 ? -7.366 10.083 8.849 1.00 98.38 90 LEU A CA 1
ATOM 713 C C . LEU A 1 90 ? -6.453 11.281 9.146 1.00 98.38 90 LEU A C 1
ATOM 715 O O . LEU A 1 90 ? -5.307 11.080 9.542 1.00 98.38 90 LEU A O 1
ATOM 719 N N . ASP A 1 91 ? -6.949 12.512 9.041 1.00 97.88 91 ASP A N 1
ATOM 720 C CA . ASP A 1 91 ? -6.188 13.731 9.338 1.00 97.88 91 ASP A CA 1
ATOM 721 C C . ASP A 1 91 ? -5.689 13.765 10.793 1.00 97.88 91 ASP A C 1
ATOM 723 O O . ASP A 1 91 ? -4.651 14.368 11.075 1.00 97.88 91 ASP A O 1
ATOM 727 N N . THR A 1 92 ? -6.365 13.065 11.714 1.00 97.19 92 THR A N 1
ATOM 728 C CA . THR A 1 92 ? -5.933 12.954 13.121 1.00 97.19 92 THR A CA 1
ATOM 729 C C . THR A 1 92 ? -4.705 12.068 13.330 1.00 97.19 92 THR A C 1
ATOM 731 O O . THR A 1 92 ? -4.032 12.206 14.350 1.00 97.19 92 THR A O 1
ATOM 734 N N . ILE A 1 93 ? -4.395 11.183 12.376 1.00 97.50 93 ILE A N 1
ATOM 735 C CA . ILE A 1 93 ? -3.322 10.178 12.486 1.00 97.50 93 ILE A CA 1
ATOM 736 C C . ILE A 1 93 ? -2.297 10.254 11.345 1.00 97.50 93 ILE A C 1
ATOM 738 O O . ILE A 1 93 ? -1.257 9.597 11.399 1.00 97.50 93 ILE A O 1
ATOM 742 N N . ALA A 1 94 ? -2.564 11.048 10.303 1.00 96.00 94 ALA A N 1
ATOM 743 C CA . ALA A 1 94 ? -1.741 11.098 9.096 1.00 96.00 94 ALA A CA 1
ATOM 744 C C . ALA A 1 94 ? -0.395 11.814 9.279 1.00 96.00 94 ALA A C 1
ATOM 746 O O . ALA A 1 94 ? 0.576 11.517 8.565 1.00 96.00 94 ALA A O 1
ATOM 747 N N . PHE A 1 95 ? -0.339 12.740 10.237 1.00 94.31 95 PHE A N 1
ATOM 748 C CA . PHE A 1 95 ? 0.796 13.619 10.484 1.00 94.31 95 PHE A CA 1
ATOM 749 C C . PHE A 1 95 ? 1.398 13.317 11.855 1.00 94.31 95 PHE A C 1
ATOM 751 O O . PHE A 1 95 ? 0.803 13.618 12.886 1.00 94.31 95 PHE A O 1
ATOM 758 N N . TYR A 1 96 ? 2.590 12.726 11.855 1.00 93.19 96 TYR A N 1
ATOM 759 C CA . TYR A 1 96 ? 3.336 12.378 13.061 1.00 93.19 96 TYR A CA 1
ATOM 760 C C . TYR A 1 96 ? 4.667 13.135 13.098 1.00 93.19 96 TYR A C 1
ATOM 762 O O . TYR A 1 96 ? 5.178 13.555 12.057 1.00 93.19 96 TYR A O 1
ATOM 770 N N . ASP A 1 97 ? 5.227 13.312 14.293 1.00 94.88 97 ASP A N 1
ATOM 771 C CA . ASP A 1 97 ? 6.562 13.890 14.461 1.00 94.88 97 ASP A CA 1
ATOM 772 C C . ASP A 1 97 ? 7.634 12.867 14.060 1.00 94.88 97 ASP A C 1
ATOM 774 O O . ASP A 1 97 ? 7.766 11.811 14.681 1.00 94.88 97 ASP A O 1
ATOM 778 N N . THR A 1 98 ? 8.396 13.180 13.012 1.00 93.25 98 THR A N 1
ATOM 779 C CA . THR A 1 98 ? 9.430 12.297 12.462 1.00 93.25 98 THR A CA 1
ATOM 780 C C . THR A 1 98 ? 10.668 12.178 13.344 1.00 93.25 98 THR A C 1
ATOM 782 O O . THR A 1 98 ? 11.449 11.251 13.141 1.00 93.25 98 THR A O 1
ATOM 785 N N . GLU A 1 99 ? 10.856 13.081 14.311 1.00 96.44 99 GLU A N 1
ATOM 786 C CA . GLU A 1 99 ? 11.965 13.011 15.271 1.00 96.44 99 GLU A CA 1
ATOM 787 C C . GLU A 1 99 ? 11.702 11.988 16.388 1.00 96.44 99 GLU A C 1
ATOM 789 O O . GLU A 1 99 ? 12.631 11.556 17.073 1.00 96.44 99 GLU A O 1
ATOM 794 N N . ILE A 1 100 ? 10.441 11.580 16.571 1.00 96.12 100 ILE A N 1
ATOM 795 C CA . ILE A 1 100 ? 10.037 10.563 17.543 1.00 96.12 100 ILE A CA 1
ATOM 796 C C . ILE A 1 100 ? 10.052 9.184 16.854 1.00 96.12 100 ILE A C 1
ATOM 798 O O . ILE A 1 100 ? 9.423 9.034 15.799 1.00 96.12 100 ILE A O 1
ATOM 802 N N . PRO A 1 101 ? 10.728 8.165 17.427 1.00 97.12 101 PRO A N 1
ATOM 803 C CA . PRO A 1 101 ? 10.700 6.797 16.908 1.00 97.12 101 PRO A CA 1
ATOM 804 C C . PRO A 1 101 ? 9.270 6.282 16.704 1.00 97.12 101 PRO A C 1
ATOM 806 O O . PRO A 1 101 ? 8.410 6.514 17.548 1.00 97.12 101 PRO A O 1
ATOM 809 N N . MET A 1 102 ? 9.015 5.558 15.605 1.00 95.88 102 MET A N 1
ATOM 810 C CA . MET A 1 102 ? 7.660 5.099 15.249 1.00 95.88 102 MET A CA 1
ATOM 811 C C . MET A 1 102 ? 6.979 4.326 16.390 1.00 95.88 102 MET A C 1
ATOM 813 O O . MET A 1 102 ? 5.814 4.573 16.683 1.00 95.88 102 MET A O 1
ATOM 817 N N . ASP A 1 103 ? 7.728 3.468 17.083 1.00 95.75 103 ASP A N 1
ATOM 818 C CA . ASP A 1 103 ? 7.216 2.616 18.164 1.00 95.75 103 ASP A CA 1
ATOM 819 C C . ASP A 1 103 ? 6.741 3.404 19.403 1.00 95.75 103 ASP A C 1
ATOM 821 O O . ASP A 1 103 ? 5.969 2.876 20.205 1.00 95.75 103 ASP A O 1
ATOM 825 N N . ASP A 1 104 ? 7.158 4.669 19.543 1.00 97.50 104 ASP A N 1
ATOM 826 C CA . ASP A 1 104 ? 6.769 5.560 20.643 1.00 97.50 104 ASP A CA 1
ATOM 827 C C . ASP A 1 104 ? 5.492 6.375 20.335 1.00 97.50 104 ASP A C 1
ATOM 829 O O . ASP A 1 104 ? 4.970 7.071 21.212 1.00 97.50 104 ASP A O 1
ATOM 833 N N . HIS A 1 105 ? 4.964 6.308 19.104 1.00 97.88 105 HIS A N 1
ATOM 834 C CA . HIS A 1 105 ? 3.710 6.977 18.721 1.00 97.88 105 HIS A CA 1
ATOM 835 C C . HIS A 1 105 ? 2.467 6.182 19.155 1.00 97.88 105 HIS A C 1
ATOM 837 O O . HIS A 1 105 ? 2.555 4.980 19.409 1.00 97.88 105 HIS A O 1
ATOM 843 N N . PRO A 1 106 ? 1.272 6.804 19.203 1.00 97.88 106 PRO A N 1
ATOM 844 C CA . PRO A 1 106 ? 0.014 6.082 19.392 1.00 97.88 106 PRO A CA 1
ATOM 845 C C . PRO A 1 106 ? -0.196 4.965 18.356 1.00 97.88 106 PRO A C 1
ATOM 847 O O . PRO A 1 106 ? 0.227 5.080 17.204 1.00 97.88 106 PRO A O 1
ATOM 850 N N . LEU A 1 107 ? -0.879 3.885 18.748 1.00 98.06 107 LEU A N 1
ATOM 851 C CA . LEU A 1 107 ? -1.032 2.679 17.920 1.00 98.06 107 LEU A CA 1
ATOM 852 C C . LEU A 1 107 ? -1.732 2.960 16.582 1.00 98.06 107 LEU A C 1
ATOM 854 O O . LEU A 1 107 ? -1.373 2.385 15.558 1.00 98.06 107 LEU A O 1
ATOM 858 N N . GLU A 1 108 ? -2.704 3.866 16.573 1.00 98.06 108 GLU A N 1
ATOM 859 C CA . GLU A 1 108 ? -3.423 4.308 15.380 1.00 98.06 108 GLU A CA 1
ATOM 860 C C . GLU A 1 108 ? -2.513 5.038 14.376 1.00 98.06 108 GLU A C 1
ATOM 862 O O . GLU A 1 108 ? -2.648 4.857 13.164 1.00 98.06 108 GLU A O 1
ATOM 867 N N . VAL A 1 109 ? -1.524 5.790 14.870 1.00 98.50 109 VAL A N 1
ATOM 868 C CA . VAL A 1 109 ? -0.508 6.459 14.045 1.00 98.50 109 VAL A CA 1
ATOM 869 C C . VAL A 1 109 ? 0.469 5.432 13.474 1.00 98.50 109 VAL A C 1
ATOM 871 O O . VAL A 1 109 ? 0.777 5.475 12.281 1.00 98.50 109 VAL A O 1
ATOM 874 N N . GLN A 1 110 ? 0.909 4.470 14.293 1.00 98.44 110 GLN A N 1
ATOM 875 C CA . GLN A 1 110 ? 1.756 3.360 13.840 1.00 98.44 110 GLN A CA 1
ATOM 876 C C . GLN A 1 110 ? 1.072 2.553 12.730 1.00 98.44 110 GLN A C 1
ATOM 878 O O . GLN A 1 110 ? 1.674 2.269 11.692 1.00 98.44 110 GLN A O 1
ATOM 883 N N . PHE A 1 111 ? -0.213 2.241 12.913 1.00 98.69 111 PHE A N 1
ATOM 884 C CA . PHE A 1 111 ? -1.031 1.580 11.904 1.00 98.69 111 PHE A CA 1
ATOM 885 C C . PHE A 1 111 ? -1.108 2.376 10.603 1.00 98.69 111 PHE A C 1
ATOM 887 O O . PHE A 1 111 ? -0.846 1.819 9.535 1.00 98.69 111 PHE A O 1
ATOM 894 N N . PHE A 1 112 ? -1.442 3.668 10.667 1.00 98.62 112 PHE A N 1
ATOM 895 C CA . PHE A 1 112 ? -1.565 4.471 9.455 1.00 98.62 112 PHE A CA 1
ATOM 896 C C . PHE A 1 112 ? -0.226 4.610 8.725 1.00 98.62 112 PHE A C 1
ATOM 898 O O . PHE A 1 112 ? -0.183 4.549 7.495 1.00 98.62 112 PHE A O 1
ATOM 905 N N . ASN A 1 113 ? 0.884 4.726 9.463 1.00 98.31 113 ASN A N 1
ATOM 906 C CA . ASN A 1 113 ? 2.219 4.712 8.874 1.00 98.31 113 ASN A CA 1
ATOM 907 C C . ASN A 1 113 ? 2.492 3.401 8.120 1.00 98.31 113 ASN A C 1
ATOM 909 O O . ASN A 1 113 ? 2.889 3.443 6.954 1.00 98.31 113 ASN A O 1
ATOM 913 N N . LEU A 1 114 ? 2.221 2.256 8.755 1.00 98.62 114 LEU A N 1
ATOM 914 C CA . LEU A 1 114 ? 2.383 0.938 8.146 1.00 98.62 114 LEU A CA 1
ATOM 915 C C . LEU A 1 114 ? 1.511 0.784 6.892 1.00 98.62 114 LEU A C 1
ATOM 917 O O . LEU A 1 114 ? 2.024 0.414 5.836 1.00 98.62 114 LEU A O 1
ATOM 921 N N . MET A 1 115 ? 0.223 1.129 6.973 1.00 98.69 115 MET A N 1
ATOM 922 C CA . MET A 1 115 ? -0.703 1.056 5.838 1.00 98.69 115 MET A CA 1
ATOM 923 C C . MET A 1 115 ? -0.295 1.967 4.684 1.00 98.69 115 MET A C 1
ATOM 925 O O . MET A 1 115 ? -0.391 1.563 3.523 1.00 98.69 115 MET A O 1
ATOM 929 N N . ARG A 1 116 ? 0.207 3.173 4.972 1.00 98.44 116 ARG A N 1
ATOM 930 C CA . ARG A 1 116 ? 0.735 4.075 3.944 1.00 98.44 116 ARG A CA 1
ATOM 931 C C . ARG A 1 116 ? 1.955 3.482 3.253 1.00 98.44 116 ARG A C 1
ATOM 933 O O . ARG A 1 116 ? 2.009 3.498 2.026 1.00 98.44 116 ARG A O 1
ATOM 940 N N . ASN A 1 117 ? 2.898 2.929 4.013 1.00 98.44 117 ASN A N 1
ATOM 941 C CA . ASN A 1 117 ? 4.090 2.304 3.444 1.00 98.44 117 ASN A CA 1
ATOM 942 C C . ASN A 1 117 ? 3.712 1.105 2.568 1.00 98.44 117 ASN A C 1
ATOM 944 O O . ASN A 1 117 ? 4.127 1.049 1.415 1.00 98.44 117 ASN A O 1
ATOM 948 N N . LEU A 1 118 ? 2.856 0.203 3.062 1.00 98.81 118 LEU A N 1
ATOM 949 C CA . LEU A 1 118 ? 2.382 -0.947 2.289 1.00 98.81 118 LEU A CA 1
ATOM 950 C C . LEU A 1 118 ? 1.612 -0.524 1.032 1.00 98.81 118 LEU A C 1
ATOM 952 O O . LEU A 1 118 ? 1.830 -1.104 -0.027 1.00 98.81 118 LEU A O 1
ATOM 956 N N . THR A 1 119 ? 0.770 0.511 1.115 1.00 98.81 119 THR A N 1
ATOM 957 C CA . THR A 1 119 ? 0.016 1.028 -0.039 1.00 98.81 119 THR A CA 1
ATOM 958 C C . THR A 1 119 ? 0.950 1.572 -1.117 1.00 98.81 119 THR A C 1
ATOM 960 O O . THR A 1 119 ? 0.828 1.199 -2.283 1.00 98.81 119 THR A O 1
ATOM 963 N N . LEU A 1 120 ? 1.910 2.425 -0.744 1.00 98.50 120 LEU A N 1
ATOM 964 C CA . LEU A 1 120 ? 2.855 3.000 -1.702 1.00 98.50 120 LEU A CA 1
ATOM 965 C C . LEU A 1 120 ? 3.793 1.937 -2.280 1.00 98.50 120 LEU A C 1
ATOM 967 O O . LEU A 1 120 ? 4.052 1.952 -3.483 1.00 98.50 120 LEU A O 1
ATOM 971 N N . THR A 1 121 ? 4.270 0.997 -1.459 1.00 98.44 121 THR A N 1
ATOM 972 C CA . THR A 1 121 ? 5.086 -0.127 -1.927 1.00 98.44 121 THR A CA 1
ATOM 973 C C . THR A 1 121 ? 4.299 -1.008 -2.890 1.00 98.44 121 THR A C 1
ATOM 975 O O . THR A 1 121 ? 4.774 -1.249 -3.998 1.00 98.44 121 THR A O 1
ATOM 978 N N . GLY A 1 122 ? 3.096 -1.449 -2.519 1.00 98.31 122 GLY A N 1
ATOM 979 C CA . GLY A 1 122 ? 2.246 -2.277 -3.373 1.00 98.31 122 GLY A CA 1
ATOM 980 C C . GLY A 1 122 ? 1.926 -1.590 -4.700 1.00 98.31 122 GLY A C 1
ATOM 981 O O . GLY A 1 122 ? 2.092 -2.187 -5.761 1.00 98.31 122 GLY A O 1
ATOM 982 N N . TYR A 1 123 ? 1.570 -0.302 -4.672 1.00 98.56 123 TYR A N 1
ATOM 983 C CA . TYR A 1 123 ? 1.266 0.441 -5.892 1.00 98.56 123 TYR A CA 1
ATOM 984 C C . TYR A 1 123 ? 2.499 0.607 -6.788 1.00 98.56 123 TYR A C 1
ATOM 986 O O . TYR A 1 123 ? 2.474 0.174 -7.939 1.00 98.56 123 TYR A O 1
ATOM 994 N N . TYR A 1 124 ? 3.602 1.172 -6.284 1.00 97.56 124 TYR A N 1
ATOM 995 C CA . TYR A 1 124 ? 4.769 1.503 -7.115 1.00 97.56 124 TYR A CA 1
ATOM 996 C C . TYR A 1 124 ? 5.662 0.312 -7.485 1.00 97.56 124 TYR A C 1
ATOM 998 O O . TYR A 1 124 ? 6.552 0.459 -8.323 1.00 97.56 124 TYR A O 1
ATOM 1006 N N . THR A 1 125 ? 5.411 -0.872 -6.926 1.00 96.25 125 THR A N 1
ATOM 1007 C CA . THR A 1 125 ? 6.015 -2.132 -7.396 1.00 96.25 125 THR A CA 1
ATOM 1008 C C . THR A 1 125 ? 5.101 -2.919 -8.340 1.00 96.25 125 THR A C 1
ATOM 1010 O O . THR A 1 125 ? 5.548 -3.873 -8.978 1.00 96.25 125 THR A O 1
ATOM 1013 N N . SER A 1 126 ? 3.842 -2.500 -8.495 1.00 96.81 126 SER A N 1
ATOM 1014 C CA . SER A 1 126 ? 2.902 -3.095 -9.445 1.00 96.81 126 SER A CA 1
ATOM 1015 C C . SER A 1 126 ? 3.153 -2.626 -10.881 1.00 96.81 126 SER A C 1
ATOM 1017 O O . SER A 1 126 ? 3.772 -1.593 -11.146 1.00 96.81 126 SER A O 1
ATOM 1019 N N . LYS A 1 127 ? 2.566 -3.346 -11.844 1.00 94.38 127 LYS A N 1
ATOM 1020 C CA . LYS A 1 127 ? 2.546 -2.924 -13.252 1.00 94.38 127 LYS A CA 1
ATOM 1021 C C . LYS A 1 127 ? 1.872 -1.557 -13.447 1.00 94.38 127 LYS A C 1
ATOM 1023 O O . LYS A 1 127 ? 2.289 -0.810 -14.331 1.00 94.38 127 LYS A O 1
ATOM 1028 N N . VAL A 1 128 ? 0.845 -1.249 -12.651 1.00 96.25 128 VAL A N 1
ATOM 1029 C CA . VAL A 1 128 ? 0.112 0.026 -12.705 1.00 96.25 128 VAL A CA 1
ATOM 1030 C C . VAL A 1 128 ? 1.028 1.167 -12.271 1.00 96.25 128 VAL A C 1
ATOM 1032 O O . VAL A 1 128 ? 1.256 2.090 -13.050 1.00 96.25 128 VAL A O 1
ATOM 1035 N N . GLY A 1 129 ? 1.643 1.059 -11.092 1.00 96.25 129 GLY A N 1
ATOM 1036 C CA . GLY A 1 129 ? 2.524 2.105 -10.573 1.00 96.25 129 GLY A CA 1
ATOM 1037 C C . GLY A 1 129 ? 3.833 2.256 -11.351 1.00 96.25 129 GLY A C 1
ATOM 1038 O O . GLY A 1 129 ? 4.288 3.377 -11.550 1.00 96.25 129 GLY A O 1
ATOM 1039 N N . ILE A 1 130 ? 4.419 1.172 -11.878 1.00 94.50 130 ILE A N 1
ATOM 1040 C CA . ILE A 1 130 ? 5.596 1.267 -12.765 1.00 94.50 130 ILE A CA 1
ATOM 1041 C C . ILE A 1 130 ? 5.268 2.079 -14.024 1.00 94.50 130 ILE A C 1
ATOM 1043 O O . ILE A 1 130 ? 6.060 2.929 -14.440 1.00 94.50 130 ILE A O 1
ATOM 1047 N N . LYS A 1 131 ? 4.094 1.836 -14.621 1.00 92.88 131 LYS A N 1
ATOM 1048 C CA . LYS A 1 131 ? 3.618 2.606 -15.774 1.00 92.88 131 LYS A CA 1
ATOM 1049 C C . LYS A 1 131 ? 3.401 4.073 -15.399 1.00 92.88 131 LYS A C 1
ATOM 1051 O O . LYS A 1 131 ? 3.802 4.943 -16.166 1.00 92.88 131 LYS A O 1
ATOM 1056 N N . ASP A 1 132 ? 2.811 4.327 -14.236 1.00 95.00 132 ASP A N 1
ATOM 1057 C CA . ASP A 1 132 ? 2.537 5.669 -13.719 1.00 95.00 132 ASP A CA 1
ATOM 1058 C C . ASP A 1 132 ? 3.812 6.498 -13.494 1.00 95.00 132 ASP A C 1
ATOM 1060 O O . ASP A 1 132 ? 3.894 7.657 -13.890 1.00 95.00 132 ASP A O 1
ATOM 1064 N N . LEU A 1 133 ? 4.872 5.869 -12.977 1.00 93.44 133 LEU A N 1
ATOM 1065 C CA . LEU A 1 133 ? 6.198 6.486 -12.851 1.00 93.44 133 LEU A CA 1
ATOM 1066 C C . LEU A 1 133 ? 6.856 6.807 -14.203 1.00 93.44 133 LEU A C 1
ATOM 1068 O O . LEU A 1 133 ? 7.893 7.471 -14.239 1.00 93.44 133 LEU A O 1
ATOM 1072 N N . GLY A 1 134 ? 6.332 6.273 -15.311 1.00 91.06 134 GLY A N 1
ATOM 1073 C CA . GLY A 1 134 ? 7.003 6.287 -16.609 1.00 91.06 134 GLY A CA 1
ATOM 1074 C C . GLY A 1 134 ? 8.294 5.463 -16.622 1.00 91.06 134 GLY A C 1
ATOM 1075 O O . GLY A 1 134 ? 9.091 5.579 -17.558 1.00 91.06 134 GLY A O 1
ATOM 1076 N N . TYR A 1 135 ? 8.519 4.628 -15.602 1.00 88.25 135 TYR A N 1
ATOM 1077 C CA . TYR A 1 135 ? 9.742 3.853 -15.461 1.00 88.25 135 TYR A CA 1
ATOM 1078 C C . TYR A 1 135 ? 9.800 2.777 -16.546 1.00 88.25 135 TYR A C 1
ATOM 1080 O O . TYR A 1 135 ? 9.040 1.812 -16.539 1.00 88.25 135 TYR A O 1
ATOM 1088 N N . GLN A 1 136 ? 10.719 2.947 -17.496 1.00 82.50 136 GLN A N 1
ATOM 1089 C CA . GLN A 1 136 ? 10.909 1.993 -18.590 1.00 82.50 136 GLN A CA 1
ATOM 1090 C C . GLN A 1 136 ? 11.740 0.774 -18.162 1.00 82.50 136 GLN A C 1
ATOM 1092 O O . GLN A 1 136 ? 11.641 -0.272 -18.789 1.00 82.50 136 GLN A O 1
ATOM 1097 N N . GLY A 1 137 ? 12.540 0.879 -17.095 1.00 77.44 137 GLY A N 1
ATOM 1098 C CA . GLY A 1 137 ? 13.435 -0.190 -16.646 1.00 77.44 137 GLY A CA 1
ATOM 1099 C C . GLY A 1 137 ? 14.516 -0.583 -17.657 1.00 77.44 137 GLY A C 1
ATOM 1100 O O . GLY A 1 137 ? 14.792 0.131 -18.620 1.00 77.44 137 GLY A O 1
ATOM 1101 N N . ASN A 1 138 ? 15.132 -1.745 -17.426 1.00 72.75 138 ASN A N 1
ATOM 1102 C CA . ASN A 1 138 ? 16.070 -2.368 -18.362 1.00 72.75 138 ASN A CA 1
ATOM 1103 C C . ASN A 1 138 ? 15.296 -3.174 -19.407 1.00 72.75 138 ASN A C 1
ATOM 1105 O O . ASN A 1 138 ? 15.283 -4.405 -19.389 1.00 72.75 138 ASN A O 1
ATOM 1109 N N . MET A 1 139 ? 14.619 -2.472 -20.309 1.00 69.31 139 MET A N 1
ATOM 1110 C CA . MET A 1 139 ? 14.065 -3.110 -21.497 1.00 69.31 139 MET A CA 1
ATOM 1111 C C . MET A 1 139 ? 15.208 -3.405 -22.471 1.00 69.31 139 MET A C 1
ATOM 11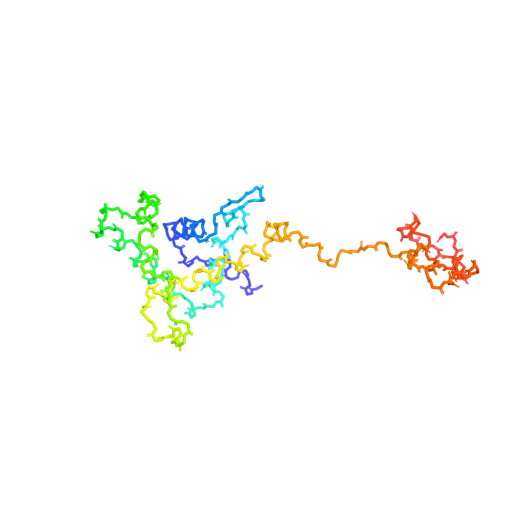13 O O . MET A 1 139 ? 16.064 -2.536 -22.659 1.00 69.31 139 MET A O 1
ATOM 1117 N N . PRO A 1 140 ? 15.245 -4.592 -23.107 1.00 70.12 140 PRO A N 1
ATOM 1118 C CA . PRO A 1 140 ? 16.197 -4.867 -24.172 1.00 70.12 140 PRO A CA 1
ATOM 1119 C C . PRO A 1 140 ? 16.029 -3.811 -25.265 1.00 70.12 140 PRO A C 1
ATOM 1121 O O . PRO A 1 140 ? 15.052 -3.825 -26.016 1.00 70.12 140 PRO A O 1
ATOM 1124 N N . ASN A 1 141 ? 16.959 -2.866 -25.330 1.00 74.56 141 ASN A N 1
ATOM 1125 C CA . ASN A 1 141 ? 17.004 -1.884 -26.394 1.00 74.56 141 ASN A CA 1
ATOM 1126 C C . ASN A 1 141 ? 17.934 -2.382 -27.502 1.00 74.56 141 ASN A C 1
ATOM 1128 O O . ASN A 1 141 ? 18.684 -3.349 -27.353 1.00 74.56 141 ASN A O 1
ATOM 1132 N N . ILE A 1 142 ? 17.825 -1.745 -28.658 1.00 78.00 142 ILE A N 1
ATOM 1133 C CA . ILE A 1 142 ? 18.809 -1.893 -29.717 1.00 78.00 142 ILE A CA 1
ATOM 1134 C C . ILE A 1 142 ? 19.776 -0.734 -29.530 1.00 78.00 142 ILE A C 1
ATOM 1136 O O . ILE A 1 142 ? 19.427 0.411 -29.805 1.00 78.00 142 ILE A O 1
ATOM 1140 N N . TRP A 1 143 ? 20.956 -1.027 -28.990 1.00 77.88 143 TRP A N 1
ATOM 1141 C CA . TRP A 1 143 ? 22.042 -0.060 -28.926 1.00 77.88 143 TRP A CA 1
ATOM 1142 C C . TRP A 1 143 ? 22.936 -0.243 -30.148 1.00 77.88 143 TRP A C 1
ATOM 1144 O O . TRP A 1 143 ? 23.691 -1.210 -30.223 1.00 77.88 143 TRP A O 1
ATOM 1154 N N . ASP A 1 144 ? 22.844 0.692 -31.088 1.00 79.62 144 ASP A N 1
ATOM 1155 C CA . ASP A 1 144 ? 23.623 0.692 -32.334 1.00 79.62 144 ASP A CA 1
ATOM 1156 C C . ASP A 1 144 ? 24.862 1.604 -32.243 1.00 79.62 144 ASP A C 1
ATOM 1158 O O . ASP A 1 144 ? 25.334 2.175 -33.221 1.00 79.62 144 ASP A O 1
ATOM 1162 N N . GLY A 1 145 ? 25.381 1.784 -31.024 1.00 85.19 145 GLY A N 1
ATOM 1163 C CA . GLY A 1 145 ? 26.484 2.698 -30.746 1.00 85.19 145 GLY A CA 1
ATOM 1164 C C . GLY A 1 145 ? 26.042 4.121 -30.400 1.00 85.19 145 GLY A C 1
ATOM 1165 O O . GLY A 1 145 ? 24.863 4.438 -30.250 1.00 85.19 145 GLY A O 1
ATOM 1166 N N . VAL A 1 146 ? 27.041 4.980 -30.213 1.00 89.75 146 VAL A N 1
ATOM 1167 C CA . VAL A 1 146 ? 26.875 6.412 -29.970 1.00 89.75 146 VAL A CA 1
ATOM 1168 C C . VAL A 1 146 ? 26.300 7.050 -31.242 1.00 89.75 146 VAL A C 1
ATOM 1170 O O . VAL A 1 146 ? 26.878 6.854 -32.311 1.00 89.75 146 VAL A O 1
ATOM 1173 N N . PRO A 1 147 ? 25.206 7.830 -31.157 1.00 91.12 147 PRO A N 1
ATOM 1174 C CA . PRO A 1 147 ? 24.626 8.501 -32.317 1.00 91.12 147 PRO A CA 1
ATOM 1175 C C . PRO A 1 147 ? 25.646 9.357 -33.078 1.00 91.12 147 PRO A C 1
ATOM 1177 O O . PRO A 1 147 ? 26.474 10.035 -32.463 1.00 91.12 147 PRO A O 1
ATOM 1180 N N . GLN A 1 148 ? 25.551 9.383 -34.412 1.00 90.25 148 GLN A N 1
ATOM 1181 C CA . GLN A 1 148 ? 26.496 10.120 -35.263 1.00 90.25 148 GLN A CA 1
ATOM 1182 C C . GLN A 1 148 ? 26.585 11.609 -34.888 1.00 90.25 148 GLN A C 1
ATOM 1184 O O . GLN A 1 148 ? 27.676 12.163 -34.831 1.00 90.25 148 GLN A O 1
ATOM 1189 N N . GLU A 1 149 ? 25.463 12.229 -34.512 1.00 94.50 149 GLU A N 1
ATOM 1190 C CA . GLU A 1 149 ? 25.415 13.630 -34.067 1.00 94.50 149 GLU A CA 1
ATOM 1191 C C . GLU A 1 149 ? 26.281 13.922 -32.827 1.00 94.50 149 GLU A C 1
ATOM 1193 O O . GLU A 1 149 ? 26.744 15.048 -32.647 1.00 94.50 149 GLU A O 1
ATOM 1198 N N . VAL A 1 150 ? 26.505 12.924 -31.967 1.00 94.12 150 VAL A N 1
ATOM 1199 C CA . VAL A 1 150 ? 27.371 13.033 -30.786 1.00 94.12 150 VAL A CA 1
ATOM 1200 C C . VAL A 1 150 ? 28.825 12.790 -31.185 1.00 94.12 150 VAL A C 1
ATOM 1202 O O . VAL A 1 150 ? 29.714 13.501 -30.725 1.00 94.12 150 VAL A O 1
ATOM 1205 N N . LEU A 1 151 ? 29.084 11.826 -32.071 1.00 94.56 151 LEU A N 1
ATOM 1206 C CA . LEU A 1 151 ? 30.427 11.571 -32.599 1.00 94.56 151 LEU A CA 1
ATOM 1207 C C . LEU A 1 151 ? 30.988 12.795 -33.338 1.00 94.56 151 LEU A C 1
ATOM 1209 O O . LEU A 1 151 ? 32.135 13.180 -33.099 1.00 94.56 151 LEU A O 1
ATOM 1213 N N . ASP A 1 152 ? 30.155 13.461 -34.138 1.00 95.75 152 ASP A N 1
ATOM 1214 C CA . ASP A 1 152 ? 30.512 14.670 -34.883 1.00 95.75 152 ASP A CA 1
ATOM 1215 C C . ASP A 1 152 ? 30.944 15.816 -33.951 1.00 95.75 152 ASP A C 1
ATOM 1217 O O . ASP A 1 152 ? 31.911 16.522 -34.244 1.00 95.75 152 ASP A O 1
ATOM 1221 N N . GLN A 1 153 ? 30.301 15.966 -32.781 1.00 96.56 153 GLN A N 1
ATOM 1222 C CA . GLN A 1 153 ? 30.681 16.967 -31.764 1.00 96.56 153 GLN A CA 1
ATOM 1223 C C . GLN A 1 153 ? 32.093 16.748 -31.209 1.00 96.56 153 GLN A C 1
ATOM 1225 O O . GLN A 1 153 ? 32.727 17.689 -30.727 1.00 96.56 153 GLN A O 1
ATOM 1230 N N . HIS A 1 154 ? 32.597 15.518 -31.291 1.00 95.69 154 HIS A N 1
ATOM 1231 C CA . HIS A 1 154 ? 33.923 15.132 -30.823 1.00 95.69 154 HIS A CA 1
ATOM 1232 C C . HIS A 1 154 ? 34.918 14.886 -31.967 1.00 95.69 154 HIS A C 1
ATOM 1234 O O . HIS A 1 154 ? 36.062 14.525 -31.696 1.00 95.69 154 HIS A O 1
ATOM 1240 N N . GLY A 1 155 ? 34.517 15.097 -33.228 1.00 94.62 155 GLY A N 1
ATOM 1241 C CA . GLY A 1 155 ? 35.350 14.808 -34.399 1.00 94.62 155 GLY A CA 1
ATOM 1242 C C . GLY A 1 155 ? 35.685 13.320 -34.545 1.00 94.62 155 GLY A C 1
ATOM 1243 O O . GLY A 1 155 ? 36.756 12.975 -35.040 1.00 94.62 155 GLY A O 1
ATOM 1244 N N . MET A 1 156 ? 34.795 12.453 -34.063 1.00 94.31 156 MET A N 1
ATOM 1245 C CA . MET A 1 156 ? 34.946 11.001 -34.060 1.00 94.31 156 MET A CA 1
ATOM 1246 C C . MET A 1 156 ? 34.046 10.377 -35.133 1.00 94.31 156 MET A C 1
ATOM 1248 O O . MET A 1 156 ? 33.046 10.961 -35.538 1.00 94.31 156 MET A O 1
ATOM 1252 N N . ALA A 1 157 ? 34.381 9.168 -35.573 1.00 93.00 157 ALA A N 1
ATOM 1253 C CA . ALA A 1 157 ? 33.526 8.337 -36.415 1.00 93.00 157 ALA A CA 1
ATOM 1254 C C . ALA A 1 157 ? 33.864 6.863 -36.177 1.00 93.00 157 ALA A C 1
ATOM 1256 O O . ALA A 1 157 ? 34.984 6.537 -35.774 1.00 93.00 157 ALA A O 1
ATOM 1257 N N . TYR A 1 158 ? 32.905 5.976 -36.426 1.00 90.12 158 TYR A N 1
ATOM 1258 C CA . TYR A 1 158 ? 33.172 4.542 -36.450 1.00 90.12 158 TYR A CA 1
ATOM 1259 C C . TYR A 1 158 ? 33.878 4.145 -37.750 1.00 90.12 158 TYR A C 1
ATOM 1261 O O . TYR A 1 158 ? 33.589 4.685 -38.816 1.00 90.12 158 TYR A O 1
ATOM 1269 N N . GLU A 1 159 ? 34.797 3.185 -37.672 1.00 91.19 159 GLU A N 1
ATOM 1270 C CA . GLU A 1 159 ? 35.432 2.616 -38.863 1.00 91.19 159 GLU A CA 1
ATOM 1271 C C . GLU A 1 159 ? 34.467 1.638 -39.550 1.00 91.19 159 GLU A C 1
ATOM 1273 O O . GLU A 1 159 ? 33.886 0.765 -38.898 1.00 91.19 159 GLU A O 1
ATOM 1278 N N . GLU A 1 160 ? 34.336 1.738 -40.876 1.00 88.44 160 GLU A N 1
ATOM 1279 C CA . GLU A 1 160 ? 33.425 0.891 -41.663 1.00 88.44 160 GLU A CA 1
ATOM 1280 C C . GLU A 1 160 ? 33.702 -0.611 -41.485 1.00 88.44 160 GLU A C 1
ATOM 1282 O O . GLU A 1 160 ? 32.766 -1.410 -41.441 1.00 88.44 160 GLU A O 1
ATOM 1287 N N . GLU A 1 161 ? 34.972 -1.004 -41.315 1.00 89.69 161 GLU A N 1
ATOM 1288 C CA . GLU A 1 161 ? 35.352 -2.405 -41.085 1.00 89.69 161 GLU A CA 1
ATOM 1289 C C . GLU A 1 161 ? 34.754 -2.961 -39.783 1.00 89.69 161 GLU A C 1
ATOM 1291 O O . GLU A 1 161 ? 34.346 -4.123 -39.733 1.00 89.69 161 GLU A O 1
ATOM 1296 N N . TRP A 1 162 ? 34.695 -2.149 -38.724 1.00 85.25 162 TRP A N 1
ATOM 1297 C CA . TRP A 1 162 ? 34.132 -2.570 -37.441 1.00 85.25 162 TRP A CA 1
ATOM 1298 C C . TRP A 1 162 ? 32.609 -2.563 -37.462 1.00 85.25 162 TRP A C 1
ATOM 1300 O O . TRP A 1 162 ? 32.007 -3.501 -36.943 1.00 85.25 162 TRP A O 1
ATOM 1310 N N . LEU A 1 163 ? 31.990 -1.579 -38.122 1.00 85.00 163 LEU A N 1
ATOM 1311 C CA . LEU A 1 163 ? 30.537 -1.548 -38.311 1.00 85.00 163 LEU A CA 1
ATOM 1312 C C . LEU A 1 163 ? 30.036 -2.790 -39.058 1.00 85.00 163 LEU A C 1
ATOM 1314 O O . LEU A 1 163 ? 29.042 -3.383 -38.655 1.00 85.00 163 LEU A O 1
ATOM 1318 N N . ALA A 1 164 ? 30.764 -3.243 -40.084 1.00 85.94 164 ALA A N 1
ATOM 1319 C CA . ALA A 1 164 ? 30.415 -4.445 -40.843 1.00 85.94 164 ALA A CA 1
ATOM 1320 C C . ALA A 1 164 ? 30.497 -5.755 -40.029 1.00 85.94 164 ALA A C 1
ATOM 1322 O O . ALA A 1 164 ? 29.947 -6.769 -40.454 1.00 85.94 164 ALA A O 1
ATOM 1323 N N . LYS A 1 165 ? 31.193 -5.754 -38.881 1.00 85.44 165 LYS A N 1
ATOM 1324 C CA . LYS A 1 165 ? 31.302 -6.907 -37.965 1.00 85.44 165 LYS A CA 1
ATOM 1325 C C . LYS A 1 165 ? 30.278 -6.864 -36.826 1.00 85.44 165 LYS A C 1
ATOM 1327 O O . LYS A 1 165 ? 30.148 -7.849 -36.100 1.00 85.44 165 LYS A O 1
ATOM 1332 N N . CYS A 1 166 ? 29.594 -5.737 -36.629 1.00 85.31 166 CYS A N 1
ATOM 1333 C CA . CYS A 1 166 ? 28.531 -5.615 -35.638 1.00 85.31 166 CYS A CA 1
ATOM 1334 C C . CYS A 1 166 ? 27.296 -6.431 -36.050 1.00 85.31 166 CYS A C 1
ATOM 1336 O O . CYS A 1 166 ? 27.097 -6.761 -37.217 1.00 85.31 166 CYS A O 1
ATOM 1338 N N . VAL A 1 167 ? 26.458 -6.773 -35.068 1.00 83.12 167 VAL A N 1
ATOM 1339 C CA . VAL A 1 167 ? 25.226 -7.539 -35.303 1.00 83.12 167 VAL A CA 1
ATOM 1340 C C . VAL A 1 167 ? 24.261 -6.728 -36.169 1.00 83.12 167 VAL A C 1
ATOM 1342 O O . VAL A 1 167 ? 23.853 -5.639 -35.763 1.00 83.12 167 VAL A O 1
ATOM 1345 N N . ASP A 1 168 ? 23.826 -7.292 -37.300 1.00 83.81 168 ASP A N 1
ATOM 1346 C CA . ASP A 1 168 ? 22.670 -6.781 -38.040 1.00 83.81 168 ASP A CA 1
ATOM 1347 C C . ASP A 1 168 ? 21.407 -6.983 -37.194 1.00 83.81 168 ASP A C 1
ATOM 1349 O O . ASP A 1 168 ? 20.873 -8.086 -37.036 1.00 83.81 168 ASP A O 1
ATOM 1353 N N . GLN A 1 169 ? 20.920 -5.884 -36.629 1.00 83.44 169 GLN A N 1
ATOM 1354 C CA . GLN A 1 169 ? 19.779 -5.884 -35.721 1.00 83.44 169 GLN A CA 1
ATOM 1355 C C . GLN A 1 169 ? 18.479 -6.339 -36.403 1.00 83.44 169 GLN A C 1
ATOM 1357 O O . GLN A 1 169 ? 17.569 -6.795 -35.708 1.00 83.44 169 GLN A O 1
ATOM 1362 N N . SER A 1 170 ? 18.390 -6.278 -37.739 1.00 85.69 170 SER A N 1
ATOM 1363 C CA . SER A 1 170 ? 17.252 -6.804 -38.503 1.00 85.69 170 SER A CA 1
ATOM 1364 C C . SER A 1 170 ? 17.231 -8.336 -38.560 1.00 85.69 170 SER A C 1
ATOM 1366 O O . SER A 1 170 ? 16.160 -8.933 -38.674 1.00 85.69 170 SER A O 1
ATOM 1368 N N . GLN A 1 171 ? 18.394 -8.975 -38.403 1.00 85.75 171 GLN A N 1
ATOM 1369 C CA . GLN A 1 171 ? 18.570 -10.429 -38.451 1.00 85.75 171 GLN A CA 1
ATOM 1370 C C . GLN A 1 171 ? 18.859 -11.050 -37.078 1.00 85.75 171 GLN A C 1
ATOM 1372 O O . GLN A 1 171 ? 18.943 -12.266 -36.966 1.00 85.75 171 GLN A O 1
ATOM 1377 N N . ARG A 1 172 ? 18.932 -10.258 -35.999 1.00 83.25 172 ARG A N 1
ATOM 1378 C CA . ARG A 1 172 ? 19.310 -10.717 -34.643 1.00 83.25 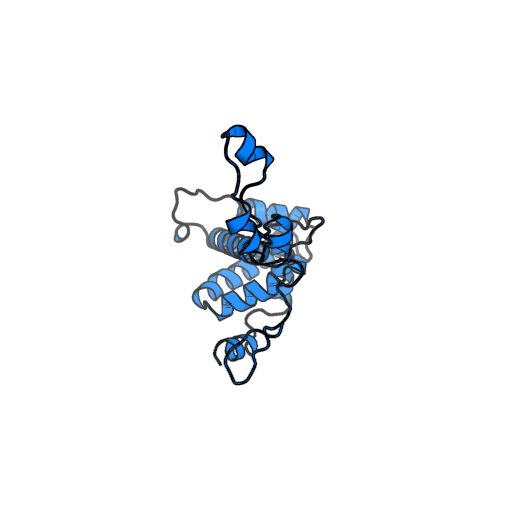172 ARG A CA 1
ATOM 1379 C C . ARG A 1 172 ? 18.489 -11.880 -34.062 1.00 83.25 172 ARG A C 1
ATOM 1381 O O . ARG A 1 172 ? 18.917 -12.496 -33.093 1.00 83.25 172 ARG A O 1
ATOM 1388 N N . ALA A 1 173 ? 17.279 -12.112 -34.576 1.00 85.19 173 ALA A N 1
ATOM 1389 C CA . ALA A 1 173 ? 16.389 -13.190 -34.135 1.00 85.19 173 ALA A CA 1
ATOM 1390 C C . ALA A 1 173 ? 16.500 -14.461 -34.999 1.00 85.19 173 ALA A C 1
ATOM 1392 O O . ALA A 1 173 ? 15.868 -15.468 -34.679 1.00 85.19 173 ALA A O 1
ATOM 1393 N N . VAL A 1 174 ? 17.266 -14.416 -36.093 1.00 88.31 174 VAL A N 1
ATOM 1394 C CA . VAL A 1 174 ? 17.565 -15.581 -36.927 1.00 88.31 174 VAL A CA 1
ATOM 1395 C C . VAL A 1 174 ? 18.525 -16.479 -36.150 1.00 88.31 174 VAL A C 1
ATOM 1397 O O . VAL A 1 174 ? 19.547 -16.023 -35.639 1.00 88.31 174 VAL A O 1
ATOM 1400 N N . ILE A 1 175 ? 18.160 -17.751 -35.999 1.00 88.12 175 ILE A N 1
ATOM 1401 C CA . ILE A 1 175 ? 18.997 -18.735 -35.311 1.00 88.12 175 ILE A CA 1
ATOM 1402 C C . ILE A 1 175 ? 20.120 -19.141 -36.262 1.00 88.12 175 ILE A C 1
ATOM 1404 O O . ILE A 1 175 ? 19.845 -19.539 -37.389 1.00 88.12 175 ILE A O 1
ATOM 1408 N N . ALA A 1 176 ? 21.361 -19.065 -35.783 1.00 88.50 176 ALA A N 1
ATOM 1409 C CA . ALA A 1 176 ? 22.525 -19.461 -36.560 1.00 88.50 176 ALA A CA 1
ATOM 1410 C C . ALA A 1 176 ? 22.498 -20.965 -36.878 1.00 88.50 176 ALA A C 1
ATOM 1412 O O . ALA A 1 176 ? 22.430 -21.793 -35.963 1.00 88.50 176 ALA A O 1
ATOM 1413 N N . GLU A 1 177 ? 22.603 -21.315 -38.158 1.00 92.06 177 GLU A N 1
ATOM 1414 C CA . GLU A 1 177 ? 22.712 -22.702 -38.620 1.00 92.06 177 GLU A CA 1
ATOM 1415 C C . GLU A 1 177 ? 24.151 -23.000 -39.043 1.00 92.06 177 GLU A C 1
ATOM 1417 O O . GLU A 1 177 ? 24.809 -22.169 -39.667 1.00 92.06 177 GLU A O 1
ATOM 1422 N N . TRP A 1 178 ? 24.651 -24.189 -38.707 1.00 92.44 178 TRP A N 1
ATOM 1423 C CA . TRP A 1 178 ? 26.042 -24.575 -38.946 1.00 92.44 178 TRP A CA 1
ATOM 1424 C C . TRP A 1 178 ? 26.107 -25.905 -39.689 1.00 92.44 178 TRP A C 1
ATOM 1426 O O . TRP A 1 178 ? 25.330 -26.817 -39.399 1.00 92.44 178 TRP A O 1
ATOM 1436 N N . ASP A 1 179 ? 27.042 -26.027 -40.629 1.00 93.44 179 ASP A N 1
ATOM 1437 C CA . ASP A 1 179 ? 27.317 -27.305 -41.287 1.00 93.44 179 ASP A CA 1
ATOM 1438 C C . ASP A 1 179 ? 28.161 -28.251 -40.405 1.00 93.44 179 ASP A C 1
ATOM 1440 O O . ASP A 1 179 ? 28.679 -27.875 -39.351 1.00 93.44 179 ASP A O 1
ATOM 1444 N N . GLU A 1 180 ? 28.334 -29.502 -40.850 1.00 92.50 180 GLU A N 1
ATOM 1445 C CA . GLU A 1 180 ? 29.132 -30.519 -40.139 1.00 92.50 180 GLU A CA 1
ATOM 1446 C C . GLU A 1 180 ? 30.623 -30.149 -39.996 1.00 92.50 180 GLU A C 1
ATOM 1448 O O . GLU A 1 180 ? 31.332 -30.744 -39.183 1.00 92.50 180 GLU A O 1
ATOM 1453 N N . ASN A 1 181 ? 31.104 -29.165 -40.762 1.00 92.75 181 ASN A N 1
ATOM 1454 C CA . ASN A 1 181 ? 32.480 -28.675 -40.726 1.00 92.75 181 ASN A CA 1
ATOM 1455 C C . ASN A 1 181 ? 32.637 -27.411 -39.858 1.00 92.75 181 ASN A C 1
ATOM 1457 O O . ASN A 1 181 ? 33.754 -26.912 -39.720 1.00 92.75 181 ASN A O 1
ATOM 1461 N N . GLY A 1 182 ? 31.549 -26.901 -39.268 1.00 85.00 182 GLY A N 1
ATOM 1462 C CA . GLY A 1 182 ? 31.545 -25.701 -38.433 1.00 85.00 182 GLY A CA 1
ATOM 1463 C C . GLY A 1 182 ? 31.501 -24.380 -39.206 1.00 85.00 182 GLY A C 1
ATOM 1464 O O . GLY A 1 182 ? 31.891 -23.353 -38.652 1.00 85.00 182 GLY A O 1
ATOM 1465 N N . ASN A 1 183 ? 31.039 -24.373 -40.460 1.00 89.25 183 ASN A N 1
ATOM 1466 C CA . ASN A 1 183 ? 30.790 -23.139 -41.212 1.00 89.25 183 ASN A CA 1
ATOM 1467 C C . ASN A 1 183 ? 29.370 -22.618 -40.952 1.00 89.25 183 ASN A C 1
ATOM 1469 O O . ASN A 1 183 ? 28.420 -23.401 -40.934 1.00 89.25 183 ASN A O 1
ATOM 1473 N N . LEU A 1 184 ? 29.231 -21.297 -40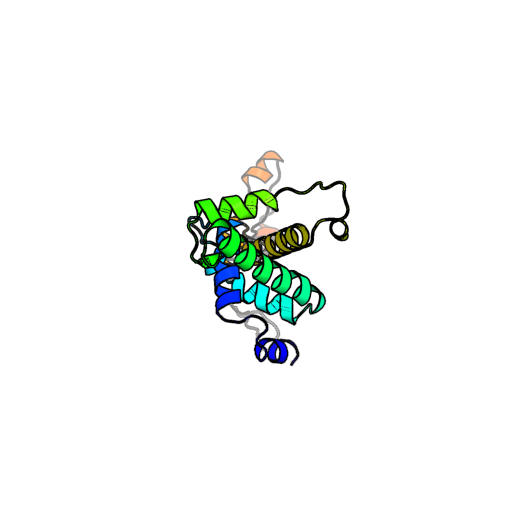.797 1.00 84.31 184 LEU A N 1
ATOM 1474 C CA . LEU A 1 184 ? 27.939 -20.618 -40.656 1.00 84.31 184 LEU A CA 1
ATOM 1475 C C . LEU A 1 184 ? 27.183 -20.643 -41.996 1.00 84.31 184 LEU A C 1
ATOM 1477 O O . LEU A 1 184 ? 27.723 -20.212 -43.016 1.00 84.31 184 LEU A O 1
ATOM 1481 N N . LEU A 1 185 ? 25.951 -21.150 -41.991 1.00 82.00 185 LEU A N 1
ATOM 1482 C CA . LEU A 1 185 ? 25.070 -21.256 -43.160 1.00 82.00 185 LEU A CA 1
ATOM 1483 C C . LEU A 1 185 ? 24.107 -20.070 -43.270 1.00 82.00 185 LEU A C 1
ATOM 1485 O O . LEU A 1 185 ? 23.865 -19.579 -44.374 1.00 82.00 185 LEU A O 1
ATOM 1489 N N . THR A 1 186 ? 23.582 -19.619 -42.131 1.00 68.06 186 THR A N 1
ATOM 1490 C CA . THR A 1 186 ? 22.703 -18.452 -41.967 1.00 68.06 186 THR A CA 1
ATOM 1491 C C . THR A 1 186 ? 22.969 -17.804 -40.628 1.00 68.06 186 THR A C 1
ATOM 1493 O O . THR A 1 186 ? 23.154 -18.585 -39.665 1.00 68.06 186 THR A O 1
#

Foldseek 3Di:
DVLVVLVVDFLDDPVLLLLLVQLLCLLPPADPLGGLVVLCLSVLVRSCCSVPVVCSCLSVVLLVVQQVVCCVPPVGGLSPDDPVVNVVVCVVQVDDDPVDPLVPDDSNNNSSVVSSVSSVCSQCVGPSNCVVVVPPDPDDDDDLDDDPVVCVVVVHDDDPVVSVVDDPPVCVPPDWDADPVGDTPD